Protein AF-A0A518LL71-F1 (afdb_monomer)

Nearest PDB structures (foldseek):
  7bqn-assembly1_A  TM=4.168E-01  e=1.825E+00  synthetic construct

Radius of gyration: 22.0 Å; Cα contacts (8 Å, |Δi|>4): 134; chains: 1; bounding box: 45×45×59 Å

Solvent-accessible surface area (backbone atoms only — not comparable to full-atom values): 10512 Å² total; per-residue (Å²): 97,76,74,58,40,66,39,78,46,32,75,39,57,48,62,47,97,85,65,80,49,73,49,69,44,63,41,92,89,41,61,66,69,60,38,50,54,53,49,41,60,71,53,45,54,86,90,44,81,67,76,88,69,56,71,71,54,38,50,53,51,52,67,71,53,43,88,73,40,61,67,36,49,38,57,52,48,51,54,53,51,48,52,52,52,54,50,47,52,53,51,49,33,60,76,69,63,49,55,68,74,53,39,52,53,51,51,52,48,46,51,55,51,51,54,50,55,56,65,70,47,79,76,57,65,69,90,51,32,84,71,63,62,57,71,59,50,39,40,53,49,23,52,52,43,36,63,75,36,56,91,75,42,54,74,73,52,35,57,49,48,31,51,62,50,49,51,72,85,71,72,83,73,78,84,80,80,132

Foldseek 3Di:
DVVLCPQPQFPDKDADPVSLDIDTDGDPPDDPVVSVVVSQVVQPPDPDRDDDDDDPRVVVVVVVVCCPVLLCVLVVVLVVLLVLLLVLLVVLCVVVVADPVLSVVLSVLLNVLSVVLSVVCVPPDSVHSVPPPVLVSQLVSLVSSLVVSPVRDDPVSSVVSSVSSNDPPDDPPPPPDD

pLDDT: mean 78.42, std 15.6, range [34.47, 93.75]

Sequence (178 aa):
MAQLEKVDGVEKAFANRSGRLIRATVSSAADREEVAGRLLKVLAVGTRKPVRLTGKEVKRALDKEEWRAAERVGELSAIEFRTLALRRVAEFVQEERIEKAKAEKLTEVAEEEWDRLVNRTASEDPKDPGKTDWSGRFRQFADVVAKRTESILTVGQIERLKRSLSALPQAPTDRRKE

Mean predicted aligned error: 14.67 Å

Secondary structure (DSSP, 8-state):
-TTTTTSTTEEEEEE-TTS--EEEEE-TTS-HHHHHHHHHHHH--TT-------HHHHHHHHHH--TTSHHHHHHHHHHHHHHHHHHHHHHHHHHTT--HHHHHHHHHHHHHHHHHHHHHTTTS-TT-GGG--HHHHHHHHHHHHHHHTTTTS-HHHHHHHHHHHHS------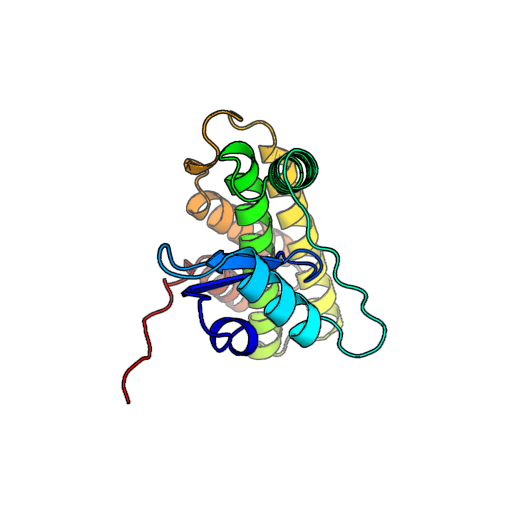-----

Structure (mmCIF, N/CA/C/O backbone):
data_AF-A0A518LL71-F1
#
_entry.id   AF-A0A518LL71-F1
#
loop_
_atom_site.group_PDB
_atom_site.id
_atom_site.type_symbol
_atom_site.label_atom_id
_atom_site.label_alt_id
_atom_site.label_comp_id
_atom_site.label_asym_id
_atom_site.label_entity_id
_atom_site.label_seq_id
_atom_site.pdbx_PDB_ins_code
_atom_site.Cartn_x
_atom_site.Cartn_y
_atom_site.Cartn_z
_atom_site.occupancy
_atom_site.B_iso_or_equiv
_atom_site.auth_seq_id
_atom_site.auth_comp_id
_atom_site.auth_asym_id
_atom_site.auth_atom_id
_atom_site.pdbx_PDB_model_num
ATOM 1 N N . MET A 1 1 ? 5.409 -14.410 -14.282 1.00 71.44 1 MET A N 1
ATOM 2 C CA . MET A 1 1 ? 6.757 -13.841 -14.511 1.00 71.44 1 MET A CA 1
ATOM 3 C C . MET A 1 1 ? 7.811 -14.919 -14.683 1.00 71.44 1 MET A C 1
ATOM 5 O O . MET A 1 1 ? 8.398 -14.951 -15.751 1.00 71.44 1 MET A O 1
ATOM 9 N N . ALA A 1 2 ? 7.940 -15.872 -13.753 1.00 77.25 2 ALA A N 1
ATOM 10 C CA . ALA A 1 2 ? 8.874 -17.004 -13.871 1.00 77.25 2 ALA A CA 1
ATOM 11 C C . ALA A 1 2 ? 8.772 -17.809 -15.188 1.00 77.25 2 ALA A C 1
ATOM 13 O O . ALA A 1 2 ? 9.752 -18.381 -15.637 1.00 77.25 2 ALA A O 1
ATOM 14 N N . GLN A 1 3 ? 7.604 -17.854 -15.840 1.00 82.69 3 GLN A N 1
ATOM 15 C CA . GLN A 1 3 ? 7.448 -18.494 -17.154 1.00 82.69 3 GLN A CA 1
ATOM 16 C C . GLN A 1 3 ? 8.144 -17.730 -18.295 1.00 82.69 3 GLN A C 1
ATOM 18 O O . GLN A 1 3 ? 8.612 -18.353 -19.238 1.00 82.69 3 GLN A O 1
ATOM 23 N N . LEU A 1 4 ? 8.223 -16.398 -18.216 1.00 85.00 4 LEU A N 1
ATOM 24 C CA . LEU A 1 4 ? 8.886 -15.568 -19.230 1.00 85.00 4 LEU A CA 1
ATOM 25 C C . LEU A 1 4 ? 10.407 -15.618 -19.088 1.00 85.00 4 LEU A C 1
ATOM 27 O O . LEU A 1 4 ? 11.111 -15.544 -20.082 1.00 85.00 4 LEU A O 1
ATOM 31 N N . GLU A 1 5 ? 10.902 -15.786 -17.864 1.00 88.81 5 GLU A N 1
ATOM 32 C CA . GLU A 1 5 ? 12.333 -15.941 -17.564 1.00 88.81 5 GLU A CA 1
ATOM 33 C C . GLU A 1 5 ? 12.874 -17.320 -17.967 1.00 88.81 5 GLU A C 1
ATOM 35 O O . GLU A 1 5 ? 14.077 -17.522 -18.013 1.00 88.81 5 GLU A O 1
ATOM 40 N N . LYS A 1 6 ? 11.988 -18.267 -18.300 1.00 90.06 6 LYS A N 1
ATOM 41 C CA . LYS A 1 6 ? 12.356 -19.550 -18.919 1.00 90.06 6 LYS A CA 1
ATOM 42 C C . LYS A 1 6 ? 12.498 -19.460 -20.440 1.00 90.06 6 LYS A C 1
ATOM 44 O O . LYS A 1 6 ? 12.828 -20.459 -21.070 1.00 90.06 6 LYS A O 1
ATOM 49 N N . VAL A 1 7 ? 12.181 -18.315 -21.050 1.00 90.81 7 VAL A N 1
ATOM 50 C CA . VAL A 1 7 ? 12.388 -18.119 -22.487 1.00 90.81 7 VAL A CA 1
ATOM 51 C C . VAL A 1 7 ? 13.876 -17.903 -22.722 1.00 90.81 7 VAL A C 1
ATOM 53 O O . VAL A 1 7 ? 14.452 -16.953 -22.199 1.00 90.81 7 VAL A O 1
ATOM 56 N N . ASP A 1 8 ? 14.481 -18.769 -23.532 1.00 90.94 8 ASP A N 1
ATOM 57 C CA . ASP A 1 8 ? 15.896 -18.675 -23.896 1.00 90.94 8 ASP A CA 1
ATOM 58 C C . ASP A 1 8 ? 16.252 -17.272 -24.397 1.00 90.94 8 ASP A C 1
ATOM 60 O O . ASP A 1 8 ? 15.577 -16.734 -25.280 1.00 90.94 8 ASP A O 1
ATOM 64 N N . GLY A 1 9 ? 17.309 -16.698 -23.821 1.00 88.88 9 GLY A N 1
ATOM 65 C CA . GLY A 1 9 ? 17.765 -15.334 -24.087 1.00 88.88 9 GLY A CA 1
ATOM 66 C C . GLY A 1 9 ? 17.154 -14.258 -23.182 1.00 88.88 9 GLY A C 1
ATOM 67 O O . GLY A 1 9 ? 17.613 -13.118 -23.233 1.00 88.88 9 GLY A O 1
ATOM 68 N N . VAL A 1 10 ? 16.170 -14.579 -22.331 1.00 90.31 10 VAL A N 1
ATOM 69 C CA . VAL A 1 10 ? 15.615 -13.654 -21.327 1.00 90.31 10 VAL A CA 1
ATOM 70 C C . VAL A 1 10 ? 16.337 -13.824 -19.996 1.00 90.31 10 VAL A C 1
ATOM 72 O O . VAL A 1 10 ? 16.279 -14.877 -19.377 1.00 90.31 10 VAL A O 1
ATOM 75 N N . GLU A 1 11 ? 16.969 -12.759 -19.514 1.00 88.31 11 GLU A N 1
ATOM 76 C CA . GLU A 1 11 ? 17.654 -12.757 -18.215 1.00 88.31 11 GLU A CA 1
ATOM 77 C C . GLU A 1 11 ? 16.700 -12.425 -17.068 1.00 88.31 11 GLU A C 1
ATOM 79 O O . GLU A 1 11 ? 16.848 -12.912 -15.949 1.00 88.31 11 GLU A O 1
ATOM 84 N N . LYS A 1 12 ? 15.728 -11.545 -17.330 1.00 85.44 12 LYS A N 1
ATOM 85 C CA . LYS A 1 12 ? 14.776 -11.089 -16.316 1.00 85.44 12 LYS A CA 1
ATOM 86 C C . LYS A 1 12 ? 13.513 -10.542 -16.948 1.00 85.44 12 LYS A C 1
ATOM 88 O O . LYS A 1 12 ? 13.583 -9.886 -17.987 1.00 85.44 12 LYS A O 1
ATOM 93 N N . ALA A 1 13 ? 12.370 -10.726 -16.297 1.00 85.88 13 ALA A N 1
ATOM 94 C CA . ALA A 1 13 ? 11.111 -10.159 -16.759 1.00 85.88 13 ALA A CA 1
ATOM 95 C C . ALA A 1 13 ? 10.397 -9.377 -15.650 1.00 85.88 13 ALA A C 1
ATOM 97 O O . ALA A 1 13 ? 10.312 -9.800 -14.501 1.00 85.88 13 ALA A O 1
ATOM 98 N N . PHE A 1 14 ? 9.816 -8.239 -16.017 1.00 81.19 14 PHE A N 1
ATOM 99 C CA . PHE A 1 14 ? 9.056 -7.357 -15.134 1.00 81.19 14 PHE A CA 1
ATOM 100 C C . PHE A 1 14 ? 7.693 -7.063 -15.746 1.00 81.19 14 PHE A C 1
ATOM 102 O O . PHE A 1 14 ? 7.581 -6.950 -16.964 1.00 81.19 14 PHE A O 1
ATOM 109 N N . ALA A 1 15 ? 6.675 -6.905 -14.909 1.00 80.12 15 ALA A N 1
ATOM 110 C CA . ALA A 1 15 ? 5.365 -6.430 -15.327 1.00 80.12 15 ALA A CA 1
ATOM 111 C C . ALA A 1 15 ? 4.982 -5.205 -14.498 1.00 80.12 15 ALA A C 1
ATOM 113 O O . ALA A 1 15 ? 5.348 -5.116 -13.325 1.00 80.12 15 ALA A O 1
ATOM 114 N N . ASN A 1 16 ? 4.244 -4.274 -15.099 1.00 69.88 16 ASN A N 1
ATOM 115 C CA . ASN A 1 16 ? 3.617 -3.198 -14.338 1.00 69.88 16 ASN A CA 1
ATOM 116 C C . ASN A 1 16 ? 2.444 -3.735 -13.490 1.00 69.88 16 ASN A C 1
ATOM 118 O O . ASN A 1 16 ? 1.993 -4.867 -13.675 1.00 69.88 16 ASN A O 1
ATOM 122 N N . ARG A 1 17 ? 1.913 -2.914 -12.570 1.00 60.34 17 ARG A N 1
ATOM 123 C CA . ARG A 1 17 ? 0.841 -3.310 -11.627 1.00 60.34 17 ARG A CA 1
ATOM 124 C C . ARG A 1 17 ? -0.407 -3.873 -12.317 1.00 60.34 17 ARG A C 1
ATOM 126 O O . ARG A 1 17 ? -1.045 -4.775 -11.787 1.00 60.34 17 ARG A O 1
ATOM 133 N N . SER A 1 18 ? -0.756 -3.352 -13.494 1.00 68.44 18 SER A N 1
ATOM 134 C CA . SER A 1 18 ? -1.915 -3.826 -14.266 1.00 68.44 18 SER A CA 1
ATOM 135 C C . SER A 1 18 ? -1.648 -5.118 -15.049 1.00 68.44 18 SER A C 1
ATOM 137 O O . SER A 1 18 ? -2.575 -5.689 -15.623 1.00 68.44 18 SER A O 1
ATOM 139 N N . GLY A 1 19 ? -0.390 -5.565 -15.123 1.00 74.62 19 GLY A N 1
ATOM 140 C CA . GLY A 1 19 ? 0.032 -6.708 -15.929 1.00 74.62 19 GLY A CA 1
ATOM 141 C C . GLY A 1 19 ? -0.087 -6.485 -17.441 1.00 74.62 19 GLY A C 1
ATOM 142 O O . GLY A 1 19 ? -0.007 -7.452 -18.197 1.00 74.62 19 GLY A O 1
ATOM 143 N N . ARG A 1 20 ? -0.313 -5.241 -17.890 1.00 79.69 20 ARG A N 1
ATOM 144 C CA . ARG A 1 20 ? -0.515 -4.893 -19.308 1.00 79.69 20 ARG A CA 1
ATOM 145 C C . ARG A 1 20 ? 0.780 -4.558 -20.031 1.00 79.69 20 ARG A C 1
ATOM 147 O O . ARG A 1 20 ? 0.852 -4.747 -21.240 1.00 79.69 20 ARG A O 1
ATOM 154 N N . LEU A 1 21 ? 1.788 -4.078 -19.306 1.00 83.31 21 LEU A N 1
ATOM 155 C CA . LEU A 1 21 ? 3.118 -3.848 -19.855 1.00 83.31 21 LEU A CA 1
ATOM 156 C C . LEU A 1 21 ? 4.108 -4.797 -19.217 1.00 83.31 21 LEU A C 1
ATOM 158 O O . LEU A 1 21 ? 4.172 -4.934 -17.996 1.00 83.31 21 LEU A O 1
ATOM 162 N N . ILE A 1 22 ? 4.883 -5.435 -20.083 1.00 86.50 22 ILE A N 1
ATOM 163 C CA . ILE A 1 22 ? 5.886 -6.416 -19.715 1.00 86.50 22 ILE A CA 1
ATOM 164 C C . ILE A 1 22 ? 7.199 -5.971 -20.334 1.00 86.50 22 ILE A C 1
ATOM 166 O O . ILE A 1 22 ? 7.272 -5.683 -21.528 1.00 86.50 22 ILE A O 1
ATOM 170 N N . ARG A 1 23 ? 8.240 -5.922 -19.508 1.00 87.12 23 ARG A N 1
ATOM 171 C CA . ARG A 1 23 ? 9.606 -5.632 -19.928 1.00 87.12 23 ARG A CA 1
ATOM 172 C C . ARG A 1 23 ? 10.461 -6.861 -19.687 1.00 87.12 23 ARG A C 1
ATOM 174 O O . ARG A 1 23 ? 10.536 -7.335 -18.558 1.00 87.12 23 ARG A O 1
ATOM 181 N N . ALA A 1 24 ? 11.137 -7.326 -20.726 1.00 86.56 24 ALA A N 1
ATOM 182 C CA . ALA A 1 24 ? 12.141 -8.372 -20.626 1.00 86.56 24 ALA A CA 1
ATOM 183 C C . ALA A 1 24 ? 13.532 -7.765 -20.833 1.00 86.56 24 ALA A C 1
ATOM 185 O O . ALA A 1 24 ? 13.739 -6.991 -21.769 1.00 86.56 24 ALA A O 1
ATOM 186 N N . THR A 1 25 ? 14.467 -8.101 -19.951 1.00 86.81 25 THR A N 1
ATOM 187 C CA . THR A 1 25 ? 15.897 -7.913 -20.188 1.00 86.81 25 THR A CA 1
ATOM 188 C C . THR A 1 25 ? 16.374 -9.099 -21.010 1.00 86.81 25 THR A C 1
ATOM 190 O O . THR A 1 25 ? 16.165 -10.246 -20.616 1.00 86.81 25 THR A O 1
ATOM 193 N N . VAL A 1 26 ? 16.971 -8.813 -22.162 1.00 89.31 26 VAL A N 1
ATOM 194 C CA . VAL A 1 26 ? 17.472 -9.816 -23.101 1.00 89.31 26 VAL A CA 1
ATOM 195 C C . VAL A 1 26 ? 18.989 -9.837 -23.008 1.00 89.31 26 VAL A C 1
ATOM 197 O O . VAL A 1 26 ? 19.605 -8.768 -22.9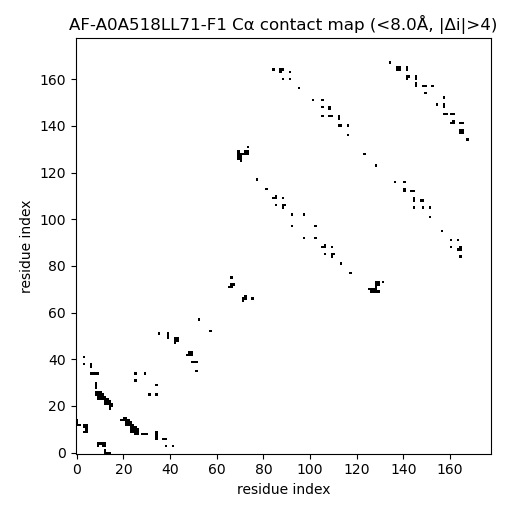78 1.00 89.31 26 VAL A O 1
ATOM 200 N N . SER A 1 27 ? 19.568 -11.033 -22.970 1.00 90.06 27 SER A N 1
ATOM 201 C CA . SER A 1 27 ? 21.015 -11.206 -22.915 1.00 90.06 27 SER A CA 1
ATOM 202 C C . SER A 1 27 ? 21.700 -10.557 -24.115 1.00 90.06 27 SER A C 1
ATOM 204 O O . SER A 1 27 ? 21.169 -10.558 -25.227 1.00 90.06 27 SER A O 1
ATOM 206 N N . SER A 1 28 ? 22.893 -10.002 -23.905 1.00 85.25 28 SER A N 1
ATOM 207 C CA . SER A 1 28 ? 23.653 -9.304 -24.949 1.00 85.25 28 SER A CA 1
ATOM 208 C C . SER A 1 28 ? 24.047 -10.207 -26.123 1.00 85.25 28 SER A C 1
ATOM 210 O O . SER A 1 28 ? 24.210 -9.703 -27.231 1.00 85.25 28 SER A O 1
ATOM 212 N N . ALA A 1 29 ? 24.165 -11.517 -25.889 1.00 88.25 29 ALA A N 1
ATOM 213 C CA . ALA A 1 29 ? 24.492 -12.521 -26.900 1.00 88.25 29 ALA A CA 1
ATOM 214 C C . ALA A 1 29 ? 23.264 -13.094 -27.635 1.00 88.25 29 ALA A C 1
ATOM 216 O O . ALA A 1 29 ? 23.428 -13.856 -28.585 1.00 88.25 29 ALA A O 1
ATOM 217 N N . ALA A 1 30 ? 22.043 -12.766 -27.200 1.00 90.56 30 ALA A N 1
ATOM 218 C CA . ALA A 1 30 ? 20.817 -13.306 -27.779 1.00 90.56 30 ALA A CA 1
ATOM 219 C C . ALA A 1 30 ? 20.264 -12.416 -28.905 1.00 90.56 30 ALA A C 1
ATOM 221 O O . ALA A 1 30 ? 20.333 -11.184 -28.842 1.00 90.56 30 ALA A O 1
ATOM 222 N N . ASP A 1 31 ? 19.642 -13.039 -29.911 1.00 91.06 31 ASP A N 1
ATOM 223 C CA . ASP A 1 31 ? 18.909 -12.315 -30.949 1.00 91.06 31 ASP A CA 1
ATOM 224 C C . ASP A 1 31 ? 17.627 -11.708 -30.360 1.00 91.06 31 ASP A C 1
ATOM 226 O O . ASP A 1 31 ? 16.688 -12.397 -29.950 1.00 91.06 31 ASP A O 1
ATOM 230 N N . ARG A 1 32 ? 17.581 -10.376 -30.325 1.00 87.00 32 ARG A N 1
ATOM 231 C CA . ARG A 1 32 ? 16.465 -9.619 -29.748 1.00 87.00 32 ARG A CA 1
ATOM 232 C C . ARG A 1 32 ? 15.151 -9.829 -30.495 1.00 87.00 32 ARG A C 1
ATOM 234 O O . ARG A 1 32 ? 14.098 -9.807 -29.857 1.00 87.00 32 ARG A O 1
ATOM 241 N N . GLU A 1 33 ? 15.196 -9.990 -31.812 1.00 88.25 33 GLU A N 1
ATOM 242 C CA . GLU A 1 33 ? 14.010 -10.214 -32.640 1.0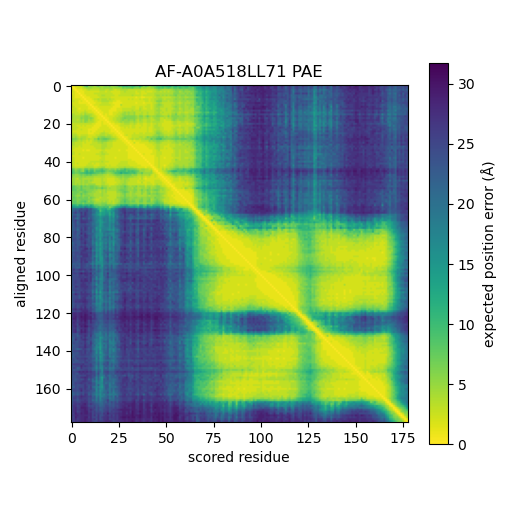0 88.25 33 GLU A CA 1
ATOM 243 C C . GLU A 1 33 ? 13.431 -11.599 -32.364 1.00 88.25 33 GLU A C 1
ATOM 245 O O . GLU A 1 33 ? 12.226 -11.747 -32.132 1.00 88.25 33 GLU A O 1
ATOM 250 N N . GLU A 1 34 ? 14.304 -12.602 -32.294 1.00 90.25 34 GLU A N 1
ATOM 251 C CA . GLU A 1 34 ? 13.909 -13.976 -32.013 1.00 90.25 34 GLU A CA 1
ATOM 252 C C . GLU A 1 34 ? 13.318 -14.118 -30.604 1.00 90.25 34 GLU A C 1
ATOM 254 O O . GLU A 1 34 ? 12.228 -14.678 -30.425 1.00 90.25 34 GLU A O 1
ATOM 259 N N . VAL A 1 35 ? 13.986 -13.543 -29.600 1.00 91.31 35 VAL A N 1
ATOM 260 C CA . VAL A 1 35 ? 13.509 -13.537 -28.211 1.00 91.31 35 VAL A CA 1
ATOM 261 C C . VAL A 1 35 ? 12.165 -12.818 -28.098 1.00 91.31 35 VAL A C 1
ATOM 263 O O . VAL A 1 35 ? 11.247 -13.322 -27.444 1.00 91.31 35 VAL A O 1
ATOM 266 N N . ALA A 1 36 ? 11.995 -11.677 -28.773 1.00 89.25 36 ALA A N 1
ATOM 267 C CA . ALA A 1 36 ? 10.721 -10.967 -28.781 1.00 89.25 36 ALA A CA 1
ATOM 268 C C . ALA A 1 36 ? 9.600 -11.805 -29.417 1.00 89.25 36 ALA A C 1
ATOM 270 O O . ALA A 1 36 ? 8.499 -11.865 -28.868 1.00 89.25 36 ALA A O 1
ATOM 271 N N . GLY A 1 37 ? 9.873 -12.504 -30.522 1.00 90.56 37 GLY A N 1
ATOM 272 C CA . GLY A 1 37 ? 8.915 -13.411 -31.155 1.00 90.56 37 GLY A CA 1
ATOM 273 C C . GLY A 1 37 ? 8.481 -14.557 -30.234 1.00 90.56 37 GLY A C 1
ATOM 274 O O . GLY A 1 37 ? 7.289 -14.863 -30.136 1.00 90.56 37 GLY A O 1
ATOM 275 N N . ARG A 1 38 ? 9.426 -15.160 -29.502 1.00 91.75 38 ARG A N 1
ATOM 276 C CA . ARG A 1 38 ? 9.136 -16.205 -28.503 1.00 91.75 38 ARG A CA 1
ATOM 277 C C . ARG A 1 38 ? 8.291 -15.658 -27.349 1.00 91.75 38 ARG A C 1
ATOM 279 O O . ARG A 1 38 ? 7.292 -16.273 -26.979 1.00 91.75 38 ARG A O 1
ATOM 286 N N . LEU A 1 39 ? 8.628 -14.477 -26.831 1.00 89.94 39 LEU A N 1
ATOM 287 C CA . LEU A 1 39 ? 7.862 -13.813 -25.774 1.00 89.94 39 LEU A CA 1
ATOM 288 C C . LEU A 1 39 ? 6.428 -13.492 -26.205 1.00 89.94 39 LEU A C 1
ATOM 290 O O . LEU A 1 39 ? 5.499 -13.739 -25.440 1.00 89.94 39 LEU A O 1
ATOM 294 N N . LEU A 1 40 ? 6.221 -12.995 -27.429 1.00 91.19 40 LEU A N 1
ATOM 295 C CA . LEU A 1 40 ? 4.878 -12.730 -27.954 1.00 91.19 40 LEU A CA 1
ATOM 296 C C . LEU A 1 40 ? 4.020 -13.999 -27.986 1.00 91.19 40 LEU A C 1
ATOM 298 O O . LEU A 1 40 ? 2.863 -13.950 -27.577 1.00 91.19 40 LEU A O 1
ATOM 302 N N . LYS A 1 41 ? 4.590 -15.140 -28.397 1.00 89.38 41 LYS A N 1
ATOM 303 C CA . LYS A 1 41 ? 3.889 -16.435 -28.389 1.00 89.38 41 LYS A CA 1
ATOM 304 C C . LYS A 1 41 ? 3.487 -16.859 -26.977 1.00 89.38 41 LYS A C 1
ATOM 306 O O . LYS A 1 41 ? 2.350 -17.265 -26.769 1.00 89.38 41 LYS A O 1
ATOM 311 N N . VAL A 1 42 ? 4.389 -16.722 -26.003 1.00 89.38 42 VAL A N 1
ATOM 312 C CA . VAL A 1 42 ? 4.103 -17.063 -24.597 1.00 89.38 42 VAL A CA 1
ATOM 313 C C . VAL A 1 42 ? 3.045 -16.135 -23.991 1.00 89.38 42 VAL A C 1
ATOM 315 O O . VAL A 1 42 ? 2.264 -16.559 -23.145 1.00 89.38 42 VAL A O 1
ATOM 318 N N . LEU A 1 43 ? 3.003 -14.870 -24.409 1.00 87.88 43 LEU A N 1
ATOM 319 C CA . LEU A 1 43 ? 2.061 -13.874 -23.896 1.00 87.88 43 LEU A CA 1
ATOM 320 C C . LEU A 1 43 ? 0.689 -13.904 -24.582 1.00 87.88 43 LEU A C 1
ATOM 322 O O . LEU A 1 43 ? -0.283 -13.391 -24.020 1.00 87.88 43 LEU A O 1
ATOM 326 N N . ALA A 1 44 ? 0.593 -14.504 -25.767 1.00 87.12 44 ALA A N 1
ATOM 327 C CA . ALA A 1 44 ? -0.638 -14.665 -26.536 1.00 87.12 44 ALA A CA 1
ATOM 328 C C . ALA A 1 44 ? -1.506 -15.818 -25.993 1.00 87.12 44 ALA A C 1
ATOM 330 O O . ALA A 1 44 ? -1.844 -16.757 -26.707 1.00 87.12 44 ALA A O 1
ATOM 331 N N . VAL A 1 45 ? -1.860 -15.756 -24.705 1.00 79.19 45 VAL A N 1
ATOM 332 C CA . VAL A 1 45 ? -2.734 -16.737 -24.043 1.00 79.19 45 VAL A CA 1
ATOM 333 C C . VAL A 1 45 ? -4.153 -16.178 -23.917 1.00 79.19 45 VAL A C 1
ATOM 335 O O . VAL A 1 45 ? -4.358 -15.049 -23.456 1.00 79.19 45 VAL A O 1
ATOM 338 N N . GLY A 1 46 ? -5.148 -16.985 -24.296 1.00 78.81 46 GLY A N 1
ATOM 339 C CA . GLY A 1 46 ? -6.564 -16.614 -24.251 1.00 78.81 46 GLY A CA 1
ATOM 340 C C . GLY A 1 46 ? -6.910 -15.535 -25.279 1.00 78.81 46 GLY A C 1
ATOM 341 O O . GLY A 1 46 ? -6.600 -15.667 -26.457 1.00 78.81 46 GLY A O 1
ATOM 342 N N . THR A 1 47 ? -7.554 -14.451 -24.842 1.00 76.25 47 THR A N 1
ATOM 343 C CA . THR A 1 47 ? -7.975 -13.331 -25.710 1.00 76.25 47 THR A CA 1
ATOM 344 C C . THR A 1 47 ? -6.935 -12.210 -25.827 1.00 76.25 47 THR A C 1
ATOM 346 O O . THR A 1 47 ? -7.191 -11.183 -26.459 1.00 76.25 47 THR A O 1
ATOM 349 N N . ARG A 1 48 ? -5.758 -12.367 -25.208 1.00 79.75 48 ARG A N 1
ATOM 350 C CA . ARG A 1 48 ? -4.723 -11.325 -25.168 1.00 79.75 48 ARG A CA 1
ATOM 351 C C . ARG A 1 48 ? -3.959 -11.253 -26.490 1.00 79.75 48 ARG A C 1
ATOM 353 O O . ARG A 1 48 ? -3.513 -12.268 -27.012 1.00 79.75 48 ARG A O 1
ATOM 360 N N . LYS A 1 49 ? -3.751 -10.029 -26.986 1.00 86.62 49 LYS A N 1
ATOM 361 C CA . LYS A 1 49 ? -2.947 -9.728 -28.180 1.00 86.62 49 LYS A CA 1
ATOM 362 C C . LYS A 1 49 ? -1.742 -8.873 -27.778 1.00 86.62 49 LYS A C 1
ATOM 364 O O . LYS A 1 49 ? -1.853 -7.647 -27.779 1.00 86.62 49 LYS A O 1
ATOM 369 N N . PRO A 1 50 ? -0.628 -9.486 -27.344 1.00 87.88 50 PRO A N 1
ATOM 370 C CA . PRO A 1 50 ? 0.560 -8.731 -26.981 1.00 87.88 50 PRO A CA 1
ATOM 371 C C . PRO A 1 50 ? 1.129 -8.044 -28.227 1.00 87.88 50 PRO A C 1
ATOM 373 O O . PRO A 1 50 ? 1.228 -8.651 -29.291 1.00 87.88 50 PRO A O 1
ATOM 376 N N . VAL A 1 51 ? 1.500 -6.773 -28.088 1.00 87.50 51 VAL A N 1
ATOM 377 C CA . VAL A 1 51 ? 2.144 -5.992 -29.147 1.00 87.50 51 VAL A CA 1
ATOM 378 C C . VAL A 1 51 ? 3.540 -5.638 -28.674 1.00 87.50 51 VAL A C 1
ATOM 380 O O . VAL A 1 51 ? 3.725 -5.135 -27.564 1.00 87.50 51 VAL A O 1
ATOM 383 N N . ARG A 1 52 ? 4.533 -5.912 -29.516 1.00 88.50 52 ARG A N 1
ATOM 384 C CA . ARG A 1 52 ? 5.895 -5.479 -29.246 1.00 88.50 52 ARG A CA 1
ATOM 385 C C . ARG A 1 52 ? 5.997 -3.989 -29.532 1.00 88.50 52 ARG A C 1
ATOM 387 O O . ARG A 1 52 ? 5.801 -3.560 -30.662 1.00 88.50 52 ARG A O 1
ATOM 394 N N . LEU A 1 53 ? 6.373 -3.227 -28.516 1.00 85.56 53 LEU A N 1
ATOM 395 C CA . LEU A 1 53 ? 6.721 -1.826 -28.688 1.00 85.56 53 LEU A CA 1
ATOM 396 C C . LEU A 1 53 ? 8.166 -1.729 -29.191 1.00 85.56 53 LEU A C 1
ATOM 398 O O . LEU A 1 53 ? 9.044 -2.441 -28.694 1.00 85.56 53 LEU A O 1
ATOM 402 N N . THR A 1 54 ? 8.431 -0.828 -30.140 1.00 83.31 54 THR A N 1
ATOM 403 C CA . THR A 1 54 ? 9.799 -0.507 -30.592 1.00 83.31 54 THR A CA 1
ATOM 404 C C . THR A 1 54 ? 10.041 1.007 -30.666 1.00 83.31 54 THR A C 1
ATOM 406 O O . THR A 1 54 ? 9.106 1.808 -30.663 1.00 83.31 54 THR A O 1
ATOM 409 N N . GLY A 1 55 ? 11.312 1.427 -30.659 1.00 82.94 55 GLY A N 1
ATOM 410 C CA . GLY A 1 55 ? 11.720 2.819 -30.891 1.00 82.94 55 GLY A CA 1
ATOM 411 C C . GLY A 1 55 ? 10.966 3.867 -30.057 1.00 82.94 55 GLY A C 1
ATOM 412 O O . GLY A 1 55 ? 10.991 3.846 -28.824 1.00 82.94 55 GLY A O 1
ATOM 413 N N . LYS A 1 56 ? 10.293 4.806 -30.739 1.00 80.75 56 LYS A N 1
ATOM 414 C CA . LYS A 1 56 ? 9.556 5.918 -30.109 1.00 80.75 56 LYS A CA 1
ATOM 415 C C . LYS A 1 56 ? 8.384 5.449 -29.242 1.00 80.75 56 LYS A C 1
ATOM 417 O O . LYS A 1 56 ? 8.048 6.128 -28.277 1.00 80.75 56 LYS A O 1
ATOM 422 N N . GLU A 1 57 ? 7.779 4.305 -29.553 1.00 77.38 57 GLU A N 1
ATOM 423 C CA . GLU A 1 57 ? 6.662 3.754 -28.778 1.00 77.38 57 GLU A CA 1
ATOM 424 C C . GLU A 1 57 ? 7.136 3.174 -27.450 1.00 77.38 57 GLU A C 1
ATOM 426 O O . GLU A 1 57 ? 6.480 3.379 -26.433 1.00 77.38 57 GLU A O 1
ATOM 431 N N . VAL A 1 58 ? 8.308 2.525 -27.440 1.00 80.38 58 VAL A N 1
ATOM 432 C CA . VAL A 1 58 ? 8.965 2.089 -26.196 1.00 80.38 58 VAL A CA 1
ATOM 433 C C . VAL A 1 58 ? 9.285 3.298 -25.347 1.00 80.38 58 VAL A C 1
ATOM 435 O O . VAL A 1 58 ? 8.924 3.311 -24.179 1.00 80.38 58 VAL A O 1
ATOM 438 N N . LYS A 1 59 ? 9.911 4.326 -25.934 1.00 76.44 59 LYS A N 1
ATOM 439 C CA . LYS A 1 59 ? 10.235 5.555 -25.207 1.00 76.44 59 LYS A CA 1
ATOM 440 C C . LYS A 1 59 ? 8.975 6.177 -24.603 1.00 76.44 59 LYS A C 1
ATOM 442 O O . LYS A 1 59 ? 8.913 6.348 -23.400 1.00 76.44 59 LYS A O 1
ATOM 447 N N . ARG A 1 60 ? 7.921 6.379 -25.398 1.00 77.19 60 ARG A N 1
ATOM 448 C CA . ARG A 1 60 ? 6.645 6.934 -24.920 1.00 77.19 60 ARG A CA 1
ATOM 449 C C . ARG A 1 60 ? 5.971 6.066 -23.854 1.00 77.19 60 ARG A C 1
ATOM 451 O O . ARG A 1 60 ? 5.331 6.605 -22.960 1.00 77.19 60 ARG A O 1
ATOM 458 N N . ALA A 1 61 ? 6.048 4.741 -23.966 1.00 74.06 61 ALA A N 1
ATOM 459 C CA . ALA A 1 61 ? 5.496 3.838 -22.962 1.00 74.06 61 ALA A CA 1
ATOM 460 C C . ALA A 1 61 ? 6.312 3.875 -21.668 1.00 74.06 61 ALA A C 1
ATOM 462 O O . ALA A 1 61 ? 5.721 3.934 -20.601 1.00 74.06 61 ALA A O 1
ATOM 463 N N . LEU A 1 62 ? 7.643 3.904 -21.755 1.00 72.06 62 LEU A N 1
ATOM 464 C CA . LEU A 1 62 ? 8.528 4.060 -20.602 1.00 72.06 62 LEU A CA 1
ATOM 465 C C . LEU A 1 62 ? 8.352 5.428 -19.932 1.00 72.06 62 LEU A C 1
ATOM 467 O O . LEU A 1 62 ? 8.276 5.479 -18.712 1.00 72.06 62 LEU A O 1
ATOM 471 N N . ASP A 1 63 ? 8.210 6.497 -20.716 1.00 69.50 63 ASP A N 1
ATOM 472 C CA . ASP A 1 63 ? 7.975 7.860 -20.229 1.00 69.50 63 ASP A CA 1
ATOM 473 C C . ASP A 1 63 ? 6.615 7.978 -19.521 1.00 69.50 63 ASP A C 1
ATOM 475 O O . ASP A 1 63 ? 6.485 8.734 -18.574 1.00 69.50 63 ASP A O 1
ATOM 479 N N . LYS A 1 64 ? 5.593 7.221 -19.950 1.00 66.31 64 LYS A N 1
ATOM 480 C CA . LYS A 1 64 ? 4.280 7.157 -19.273 1.00 66.31 64 LYS A CA 1
ATOM 481 C C . LYS A 1 64 ? 4.270 6.243 -18.050 1.00 66.31 64 LYS A C 1
ATOM 483 O O . LYS A 1 64 ? 3.384 6.333 -17.205 1.00 66.31 64 LYS A O 1
ATOM 488 N N . GLU A 1 65 ? 5.227 5.334 -17.978 1.00 61.34 65 GLU A N 1
ATOM 489 C CA . GLU A 1 65 ? 5.422 4.395 -16.885 1.00 61.34 65 GLU A CA 1
ATOM 490 C C . GLU A 1 65 ? 6.452 4.986 -15.906 1.00 61.34 65 GLU A C 1
ATOM 492 O O . GLU A 1 65 ? 7.465 4.372 -15.578 1.00 61.34 65 GLU A O 1
AT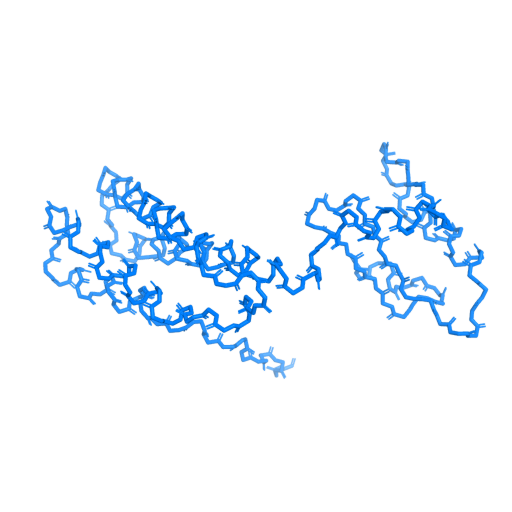OM 497 N N . GLU A 1 66 ? 6.162 6.192 -15.411 1.00 52.19 66 GLU A N 1
ATOM 498 C CA . GLU A 1 66 ? 6.950 6.991 -14.457 1.00 52.19 66 GLU A CA 1
ATOM 499 C C . GLU A 1 66 ? 7.117 6.346 -13.063 1.00 52.19 66 GLU A C 1
ATOM 501 O O . GLU A 1 66 ? 7.469 7.018 -12.101 1.00 52.19 66 GLU A O 1
ATOM 506 N N . TRP A 1 67 ? 6.927 5.034 -12.898 1.00 54.47 67 TRP A N 1
ATOM 507 C CA . TRP A 1 67 ? 7.128 4.333 -11.617 1.00 54.47 67 TRP A CA 1
ATOM 508 C C . TRP A 1 67 ? 8.602 4.300 -11.164 1.00 54.47 67 TRP A C 1
ATOM 510 O O . TRP A 1 67 ? 8.929 3.699 -10.144 1.00 54.47 67 TRP A O 1
ATOM 520 N N . ARG A 1 68 ? 9.501 4.935 -11.928 1.00 48.72 68 ARG A N 1
ATOM 521 C CA . ARG A 1 68 ? 10.911 5.169 -11.589 1.00 48.72 68 ARG A CA 1
ATOM 522 C C . ARG A 1 68 ? 11.312 6.642 -11.562 1.00 48.72 68 ARG A C 1
ATOM 524 O O . ARG A 1 68 ? 12.476 6.919 -11.281 1.00 48.72 68 ARG A O 1
ATOM 531 N N . ALA A 1 69 ? 10.408 7.573 -11.872 1.00 54.62 69 ALA A N 1
ATOM 532 C CA . ALA A 1 69 ? 10.710 8.978 -11.642 1.00 54.62 69 ALA A CA 1
ATOM 533 C C . ALA A 1 69 ? 10.874 9.155 -10.129 1.00 54.62 69 ALA A C 1
ATOM 535 O O . ALA A 1 69 ? 10.008 8.718 -9.370 1.00 54.62 69 ALA A O 1
ATOM 536 N N . ALA A 1 70 ? 11.988 9.747 -9.688 1.00 52.84 70 ALA A N 1
ATOM 537 C CA . ALA A 1 70 ? 12.220 10.035 -8.271 1.00 52.84 70 ALA A CA 1
ATOM 538 C C . ALA A 1 70 ? 11.000 10.749 -7.660 1.00 52.84 70 ALA A C 1
ATOM 540 O O . ALA A 1 70 ? 10.571 10.392 -6.568 1.00 52.84 70 ALA A O 1
ATOM 541 N N . GLU A 1 71 ? 10.377 11.623 -8.460 1.00 52.25 71 GLU A N 1
ATOM 542 C CA . GLU A 1 71 ? 9.121 12.360 -8.252 1.00 52.25 71 GLU A CA 1
ATOM 543 C C . GLU A 1 71 ? 7.923 11.486 -7.817 1.00 52.25 71 GLU A C 1
ATOM 545 O O . GLU A 1 71 ? 7.066 11.946 -7.068 1.00 52.25 71 GLU A O 1
ATOM 550 N N . ARG A 1 72 ? 7.871 10.204 -8.212 1.00 54.28 72 ARG A N 1
ATOM 551 C CA . ARG A 1 72 ? 6.759 9.279 -7.904 1.00 54.28 72 ARG A CA 1
ATOM 552 C C . ARG A 1 72 ? 7.085 8.217 -6.858 1.00 54.28 72 ARG A C 1
ATOM 554 O O . ARG A 1 72 ? 6.203 7.450 -6.473 1.00 54.28 72 ARG A O 1
ATOM 561 N N . VAL A 1 73 ? 8.318 8.187 -6.342 1.00 60.78 73 VAL A N 1
ATOM 562 C CA . VAL A 1 73 ? 8.699 7.308 -5.219 1.00 60.78 73 VAL A CA 1
ATOM 563 C C . VAL A 1 73 ? 7.848 7.619 -3.987 1.00 60.78 73 VAL A C 1
ATOM 565 O O . VAL A 1 73 ? 7.412 6.695 -3.302 1.00 60.78 73 VAL A O 1
ATOM 568 N N . GLY A 1 74 ? 7.534 8.897 -3.752 1.00 60.66 74 GLY A N 1
ATOM 569 C CA . GLY A 1 74 ? 6.637 9.322 -2.676 1.00 60.66 74 GLY A CA 1
ATOM 570 C C . GLY A 1 74 ? 5.212 8.774 -2.827 1.00 60.66 74 GLY A C 1
ATOM 571 O O . GLY A 1 74 ? 4.649 8.264 -1.863 1.00 60.66 74 GLY A O 1
ATOM 572 N N . GLU A 1 75 ? 4.646 8.800 -4.037 1.00 63.03 75 GLU A N 1
ATOM 573 C CA . GLU A 1 75 ? 3.303 8.272 -4.331 1.00 63.03 75 GLU A CA 1
ATOM 574 C C . GLU A 1 75 ? 3.241 6.745 -4.164 1.00 63.03 75 GLU A C 1
ATOM 576 O O . GLU A 1 75 ? 2.331 6.217 -3.524 1.00 63.03 75 GLU A O 1
ATOM 581 N N . LEU A 1 76 ? 4.234 6.023 -4.696 1.00 62.91 76 LEU A N 1
ATOM 582 C CA . LEU A 1 76 ? 4.309 4.565 -4.569 1.00 62.91 76 LEU A CA 1
ATOM 583 C C . LEU A 1 76 ? 4.489 4.141 -3.112 1.00 62.91 76 LEU A C 1
ATOM 585 O O . LEU A 1 76 ? 3.777 3.253 -2.645 1.00 62.91 76 LEU A O 1
ATOM 589 N N . SER A 1 77 ? 5.356 4.842 -2.381 1.00 68.56 77 SER A N 1
ATOM 590 C CA . SER A 1 77 ? 5.531 4.638 -0.946 1.00 68.56 77 SER A CA 1
ATOM 591 C C . SER A 1 77 ? 4.212 4.904 -0.213 1.00 68.56 77 SER A C 1
ATOM 593 O O . SER A 1 77 ? 3.775 4.064 0.566 1.00 68.56 77 SER A O 1
ATOM 595 N N . ALA A 1 78 ? 3.501 5.997 -0.517 1.00 70.44 78 ALA A N 1
ATOM 596 C CA . ALA A 1 78 ? 2.204 6.307 0.090 1.00 70.44 78 ALA A CA 1
ATOM 597 C C . ALA A 1 78 ? 1.180 5.177 -0.089 1.00 70.44 78 ALA A C 1
ATOM 599 O O . ALA A 1 78 ? 0.457 4.849 0.850 1.00 70.44 78 ALA A O 1
ATOM 600 N N . ILE A 1 79 ? 1.123 4.570 -1.279 1.00 75.00 79 ILE A N 1
ATOM 601 C CA . ILE A 1 79 ? 0.218 3.456 -1.589 1.00 75.00 79 ILE A CA 1
ATOM 602 C C . ILE A 1 79 ? 0.629 2.179 -0.842 1.00 75.00 79 ILE A C 1
ATOM 604 O O . ILE A 1 79 ? -0.231 1.483 -0.291 1.00 75.00 79 ILE A O 1
ATOM 608 N N . GLU A 1 80 ? 1.922 1.853 -0.819 1.00 75.19 80 GLU A N 1
ATOM 609 C CA . GLU A 1 80 ? 2.448 0.685 -0.101 1.00 75.19 80 GLU A CA 1
ATOM 610 C C . GLU A 1 80 ? 2.199 0.808 1.404 1.00 75.19 80 GLU A C 1
ATOM 612 O O . GLU A 1 80 ? 1.672 -0.112 2.035 1.00 75.19 80 GLU A O 1
ATOM 617 N N . PHE A 1 81 ? 2.476 1.983 1.961 1.00 77.25 81 PHE A N 1
ATOM 618 C CA . PHE A 1 81 ? 2.240 2.295 3.359 1.00 77.25 81 PHE A CA 1
ATOM 619 C C . PHE A 1 81 ? 0.739 2.347 3.701 1.00 77.25 81 PHE A C 1
ATOM 621 O O . PHE A 1 81 ? 0.366 1.810 4.744 1.00 77.25 81 PHE A O 1
ATOM 628 N N . ARG A 1 82 ? -0.141 2.845 2.809 1.00 83.56 82 ARG A N 1
ATOM 629 C CA . ARG A 1 82 ? -1.614 2.743 2.963 1.00 83.56 82 ARG A CA 1
ATOM 630 C C . ARG A 1 82 ? -2.037 1.294 3.106 1.00 83.56 82 ARG A C 1
ATOM 632 O O . ARG A 1 82 ? -2.773 0.926 4.016 1.00 83.56 82 ARG A O 1
ATOM 639 N N . THR A 1 83 ? -1.556 0.467 2.183 1.00 83.38 83 THR A N 1
ATOM 640 C CA . THR A 1 83 ? -1.902 -0.953 2.121 1.00 83.38 83 THR A CA 1
ATOM 641 C C . THR A 1 83 ? -1.451 -1.667 3.393 1.00 83.38 83 THR A C 1
ATOM 643 O O . THR A 1 83 ? -2.218 -2.435 3.971 1.00 83.38 83 THR A O 1
ATOM 646 N N . LEU A 1 84 ? -0.237 -1.378 3.869 1.00 83.94 84 LEU A N 1
ATOM 647 C CA . LEU A 1 84 ? 0.280 -1.922 5.121 1.00 83.94 84 LEU A CA 1
ATOM 648 C C . LEU A 1 84 ? -0.535 -1.460 6.338 1.00 83.94 84 LEU A C 1
ATOM 650 O O . LEU A 1 84 ? -0.875 -2.283 7.186 1.00 83.94 84 LEU A O 1
ATOM 654 N N . ALA A 1 85 ? -0.855 -0.168 6.426 1.00 83.75 85 ALA A N 1
ATOM 655 C CA . ALA A 1 85 ? -1.614 0.406 7.533 1.00 83.75 85 ALA A CA 1
ATOM 656 C C . ALA A 1 85 ? -3.002 -0.237 7.649 1.00 83.75 85 ALA A C 1
ATOM 658 O O . ALA A 1 85 ? -3.365 -0.739 8.712 1.00 83.75 85 ALA A O 1
ATOM 659 N N . LEU A 1 86 ? -3.744 -0.299 6.541 1.00 87.69 86 LEU A N 1
ATOM 660 C CA . LEU A 1 86 ? -5.086 -0.885 6.515 1.00 87.69 86 LEU A CA 1
ATOM 661 C C . LEU A 1 86 ? -5.067 -2.391 6.770 1.00 87.69 86 LEU A C 1
ATOM 663 O O . LEU A 1 86 ? -5.938 -2.908 7.468 1.00 87.69 86 LEU A O 1
ATOM 667 N N . ARG A 1 87 ? -4.044 -3.099 6.277 1.00 86.75 87 ARG A N 1
ATOM 668 C CA . ARG A 1 87 ? -3.854 -4.515 6.597 1.00 86.75 87 ARG A CA 1
ATOM 669 C C . ARG A 1 87 ? -3.697 -4.733 8.102 1.00 86.75 87 ARG A C 1
ATOM 671 O O . ARG A 1 87 ? -4.324 -5.636 8.640 1.00 86.75 87 ARG A O 1
ATOM 678 N N . ARG A 1 88 ? -2.912 -3.902 8.786 1.00 88.44 88 ARG A N 1
ATOM 679 C CA . ARG A 1 88 ? -2.724 -4.011 10.241 1.00 88.44 88 ARG A CA 1
ATOM 680 C C . ARG A 1 88 ? -3.978 -3.685 11.032 1.00 88.44 88 ARG A C 1
ATOM 682 O O . ARG A 1 88 ? -4.220 -4.308 12.058 1.00 88.44 88 ARG A O 1
ATOM 689 N N . VAL A 1 89 ? -4.789 -2.742 10.554 1.00 89.81 89 VAL A N 1
ATOM 690 C CA . VAL A 1 89 ? -6.115 -2.492 11.132 1.00 89.81 89 VAL A CA 1
ATOM 691 C C . VAL A 1 89 ? -6.995 -3.734 10.998 1.00 89.81 89 VAL A C 1
ATOM 693 O O . VAL A 1 89 ? -7.620 -4.141 11.973 1.00 89.81 89 VAL A O 1
ATOM 696 N N . ALA A 1 90 ? -7.001 -4.378 9.829 1.00 88.88 90 ALA A N 1
ATOM 697 C CA . ALA A 1 90 ? -7.755 -5.610 9.614 1.00 88.88 90 ALA A CA 1
ATOM 698 C C . ALA A 1 90 ? -7.251 -6.773 10.492 1.00 88.88 90 ALA A C 1
ATOM 700 O O . ALA A 1 90 ? -8.063 -7.474 11.094 1.00 88.88 90 ALA A O 1
ATOM 701 N N . GLU A 1 91 ? -5.932 -6.951 10.611 1.00 89.94 91 GLU A N 1
ATOM 702 C CA . GLU A 1 91 ? -5.313 -7.945 11.502 1.00 89.94 91 GLU A CA 1
ATOM 703 C C . GLU A 1 91 ? -5.695 -7.676 12.967 1.00 89.94 91 GLU A C 1
ATOM 705 O O . GLU A 1 91 ? -6.187 -8.572 13.648 1.00 89.94 91 GLU A O 1
ATOM 710 N N . PHE A 1 92 ? -5.607 -6.424 13.425 1.00 92.44 92 PHE A N 1
ATOM 711 C CA . PHE A 1 92 ? -6.024 -6.026 14.771 1.00 92.44 92 PHE A CA 1
ATOM 712 C C . PHE A 1 92 ? -7.511 -6.305 15.039 1.00 92.44 92 PHE A C 1
ATOM 714 O O . PHE A 1 92 ? -7.866 -6.830 16.093 1.00 92.44 92 PHE A O 1
ATOM 721 N N . VAL A 1 93 ? -8.392 -5.983 14.084 1.00 92.56 93 VAL A N 1
ATOM 722 C CA . VAL A 1 93 ? -9.832 -6.276 14.176 1.00 92.56 93 VAL A CA 1
ATOM 723 C C . VAL A 1 93 ? -10.077 -7.770 14.387 1.00 92.56 93 VAL A C 1
ATOM 725 O O . VAL A 1 93 ? -10.927 -8.140 15.202 1.00 92.56 93 VAL A O 1
ATOM 728 N N . GLN A 1 94 ? -9.339 -8.619 13.669 1.00 89.88 94 GLN A N 1
ATOM 729 C CA . GLN A 1 94 ? -9.441 -10.072 13.787 1.00 89.88 94 GLN A CA 1
ATOM 730 C C . GLN A 1 94 ? -8.901 -10.577 15.131 1.00 89.88 94 GLN A C 1
ATOM 732 O O . GLN A 1 94 ? -9.579 -11.360 15.799 1.00 89.88 94 GLN A O 1
ATOM 737 N N . GLU A 1 95 ? -7.719 -10.115 15.544 1.00 91.50 95 GLU A N 1
ATOM 738 C CA . GLU A 1 95 ? -7.058 -10.516 16.794 1.00 91.50 95 GLU A CA 1
ATOM 739 C C . GLU A 1 95 ? -7.883 -10.146 18.032 1.00 91.50 95 GLU A C 1
ATOM 741 O O . GLU A 1 95 ? -8.101 -10.977 18.915 1.00 91.50 95 GLU A O 1
ATOM 746 N N . GLU A 1 96 ? -8.406 -8.921 18.073 1.00 91.56 96 GLU A N 1
ATOM 747 C CA . GLU A 1 96 ? -9.205 -8.414 19.193 1.00 91.56 96 GLU A CA 1
ATOM 748 C C . GLU A 1 96 ? -10.684 -8.808 19.112 1.00 91.56 96 GLU A C 1
ATOM 750 O O . GLU A 1 96 ? -11.462 -8.453 20.001 1.00 91.56 96 GLU A O 1
ATOM 755 N N . ARG A 1 97 ? -11.085 -9.531 18.055 1.00 92.56 97 ARG A N 1
ATOM 756 C CA . ARG A 1 97 ? -12.474 -9.947 17.795 1.00 92.56 97 ARG A CA 1
ATOM 757 C C . ARG A 1 97 ? -13.450 -8.775 17.909 1.00 92.56 97 ARG A C 1
ATOM 759 O O . ARG A 1 97 ? -14.488 -8.865 18.567 1.00 92.56 97 ARG A O 1
ATOM 766 N N . ILE A 1 98 ? -13.086 -7.656 17.287 1.00 91.88 98 ILE A N 1
ATOM 767 C CA . ILE A 1 98 ? -13.884 -6.433 17.324 1.00 91.88 98 ILE A CA 1
ATOM 768 C C . ILE A 1 98 ? -15.232 -6.691 16.645 1.00 91.88 98 ILE A C 1
ATOM 770 O O . ILE A 1 98 ? -15.305 -7.256 15.555 1.00 91.88 98 ILE A O 1
ATOM 774 N N . GLU A 1 99 ? -16.312 -6.261 17.295 1.00 93.75 99 GLU A N 1
ATOM 775 C CA . GLU A 1 99 ? -17.663 -6.347 16.746 1.00 93.75 99 GLU A CA 1
ATOM 776 C C . GLU A 1 99 ? -17.747 -5.650 15.380 1.00 93.75 99 GLU A C 1
ATOM 778 O O . GLU A 1 99 ? -17.199 -4.563 15.198 1.00 93.75 99 GLU A O 1
ATOM 783 N N . LYS A 1 100 ? -18.482 -6.247 14.436 1.00 90.50 100 LYS A N 1
ATOM 784 C CA . LYS A 1 100 ? -18.568 -5.800 13.039 1.00 90.50 100 LYS A CA 1
ATOM 785 C C . LYS A 1 100 ? -18.801 -4.290 12.881 1.00 90.50 100 LYS A C 1
ATOM 787 O O . LYS A 1 100 ? -18.053 -3.645 12.157 1.00 90.50 100 LYS A O 1
ATOM 792 N N . ALA A 1 101 ? -19.763 -3.711 13.603 1.00 91.75 101 ALA A N 1
ATOM 793 C CA . ALA A 1 101 ? -20.060 -2.278 13.510 1.00 91.75 101 ALA A CA 1
ATOM 794 C C . ALA A 1 101 ? -18.885 -1.388 13.969 1.00 91.75 101 ALA A C 1
ATOM 796 O O . ALA A 1 101 ? -18.614 -0.336 13.391 1.00 91.75 101 ALA A O 1
ATOM 797 N N . LYS A 1 102 ? -18.142 -1.818 14.997 1.00 91.62 102 LYS A N 1
ATOM 798 C CA . LYS A 1 102 ? -16.940 -1.118 15.476 1.00 91.62 102 LYS A CA 1
ATOM 799 C C . LYS A 1 102 ? -15.763 -1.312 14.524 1.00 91.62 102 LYS A C 1
ATOM 801 O O . LYS A 1 102 ? -14.984 -0.384 14.339 1.00 91.62 102 LYS A O 1
ATOM 806 N N . ALA A 1 103 ? -15.647 -2.491 13.918 1.00 91.50 103 ALA A N 1
ATOM 807 C CA . ALA A 1 103 ? -14.620 -2.808 12.935 1.00 91.50 103 ALA A CA 1
ATOM 808 C C . ALA A 1 103 ? -14.774 -1.981 11.650 1.00 91.50 103 ALA A C 1
ATOM 810 O O . ALA A 1 103 ? -13.788 -1.443 11.147 1.00 91.50 103 ALA A O 1
ATOM 811 N N . GLU A 1 104 ? -16.005 -1.833 11.153 1.00 91.06 104 GLU A N 1
ATOM 812 C CA . GLU A 1 104 ? -16.326 -0.973 10.008 1.00 91.06 104 GLU A CA 1
ATOM 813 C C . GLU A 1 104 ? -15.943 0.479 10.307 1.00 91.06 104 GLU A C 1
ATOM 815 O O . GLU A 1 104 ? -15.172 1.076 9.560 1.00 91.06 104 GLU A O 1
ATOM 820 N N . LYS A 1 105 ? -16.354 1.003 11.469 1.00 91.75 105 LYS A N 1
ATOM 821 C CA . LYS A 1 105 ? -16.014 2.369 11.890 1.00 91.75 105 LYS A CA 1
ATOM 822 C C . LYS A 1 105 ? -14.511 2.586 12.105 1.00 91.75 105 LYS A C 1
ATOM 824 O O . LYS A 1 105 ? -13.987 3.647 11.785 1.00 91.75 105 LYS A O 1
ATOM 829 N N . LEU A 1 106 ? -13.801 1.596 12.648 1.00 91.69 106 LEU A N 1
ATOM 830 C CA . LEU A 1 106 ? -12.344 1.647 12.800 1.00 91.69 106 LEU A CA 1
ATOM 831 C C . LEU A 1 106 ? -11.641 1.681 11.434 1.00 91.69 106 LEU A C 1
ATOM 833 O O . LEU A 1 106 ? -10.689 2.439 11.255 1.00 91.69 106 LEU A O 1
ATOM 837 N N . THR A 1 107 ? -12.124 0.887 10.477 1.00 90.94 107 THR A N 1
ATOM 838 C CA . THR A 1 107 ? -11.592 0.851 9.109 1.00 90.94 107 THR A CA 1
ATOM 839 C C . THR A 1 107 ? -11.830 2.181 8.400 1.00 90.94 107 THR A C 1
ATOM 841 O O . THR A 1 107 ? -10.887 2.746 7.857 1.00 90.94 107 THR A O 1
ATOM 844 N N . GLU A 1 108 ? -13.042 2.729 8.488 1.00 91.56 108 GLU A N 1
ATOM 845 C CA . GLU A 1 108 ? -13.397 4.035 7.922 1.00 91.56 108 GLU A CA 1
ATOM 846 C C . GLU A 1 108 ? -12.499 5.153 8.474 1.00 91.56 108 GLU A C 1
ATOM 848 O O . GLU A 1 108 ? -11.896 5.905 7.710 1.00 91.56 108 GLU A O 1
ATOM 853 N N . VAL A 1 109 ? -12.313 5.217 9.800 1.00 92.31 109 VAL A N 1
ATOM 854 C CA . VAL A 1 109 ? -11.408 6.197 10.427 1.00 92.31 109 VAL A CA 1
ATOM 855 C C . VAL A 1 109 ? -9.970 6.036 9.927 1.00 92.31 109 VAL A C 1
ATOM 857 O O . VAL A 1 109 ? -9.292 7.033 9.681 1.00 92.31 109 VAL A O 1
ATOM 860 N N . ALA A 1 110 ? -9.490 4.801 9.779 1.00 90.94 110 ALA A N 1
ATOM 861 C CA . ALA A 1 110 ? -8.148 4.536 9.277 1.00 90.94 110 ALA A CA 1
ATOM 862 C C . ALA A 1 110 ? -7.974 4.971 7.8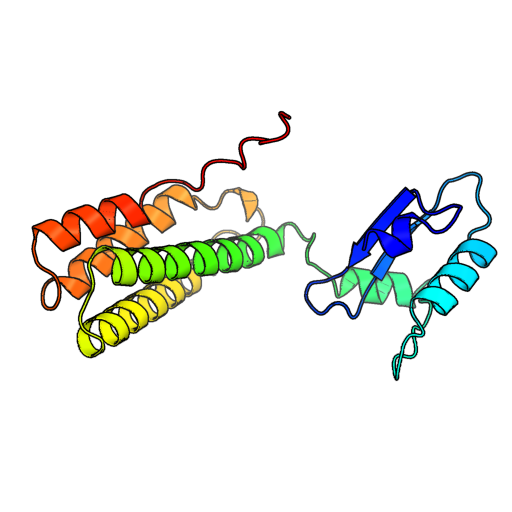12 1.00 90.94 110 ALA A C 1
ATOM 864 O O . ALA A 1 110 ? -6.946 5.549 7.466 1.00 90.94 110 ALA A O 1
ATOM 865 N N . GLU A 1 111 ? -8.964 4.740 6.953 1.00 89.62 111 GLU A N 1
ATOM 866 C CA . GLU A 1 111 ? -8.922 5.197 5.561 1.00 89.62 111 GLU A CA 1
ATOM 867 C C . GLU A 1 111 ? -8.944 6.724 5.464 1.00 89.62 111 GLU A C 1
ATOM 869 O O . GLU A 1 111 ? -8.066 7.307 4.825 1.00 89.62 111 GLU A O 1
ATOM 874 N N . GLU A 1 112 ? -9.879 7.376 6.162 1.00 90.00 112 GLU A N 1
ATOM 875 C CA . GLU A 1 112 ? -9.990 8.836 6.186 1.00 90.00 112 GLU A CA 1
ATOM 876 C C . GLU A 1 112 ? -8.691 9.509 6.639 1.00 90.00 112 GLU A C 1
ATOM 878 O O . GLU A 1 112 ? -8.252 10.495 6.043 1.00 90.00 112 GLU A O 1
ATOM 883 N N . GLU A 1 113 ? -8.079 9.008 7.715 1.00 89.38 113 GLU A N 1
ATOM 884 C CA . GLU A 1 113 ? -6.870 9.617 8.268 1.00 89.38 113 GLU A CA 1
ATOM 885 C C . GLU A 1 113 ? -5.642 9.367 7.404 1.00 89.38 113 GLU A C 1
ATOM 887 O O . GLU A 1 113 ? -4.796 10.255 7.277 1.00 89.38 113 GLU A O 1
ATOM 892 N N . TRP A 1 114 ? -5.557 8.205 6.755 1.00 86.62 114 TRP A N 1
ATOM 893 C CA . TRP A 1 114 ? -4.494 7.968 5.790 1.00 86.62 114 TRP A CA 1
ATOM 894 C C . TRP A 1 114 ? -4.597 8.935 4.608 1.00 86.62 114 TRP A C 1
ATOM 896 O O . TRP A 1 114 ? -3.622 9.602 4.250 1.00 86.62 114 TRP A O 1
ATOM 906 N N . ASP A 1 115 ? -5.793 9.061 4.035 1.00 84.00 115 ASP A N 1
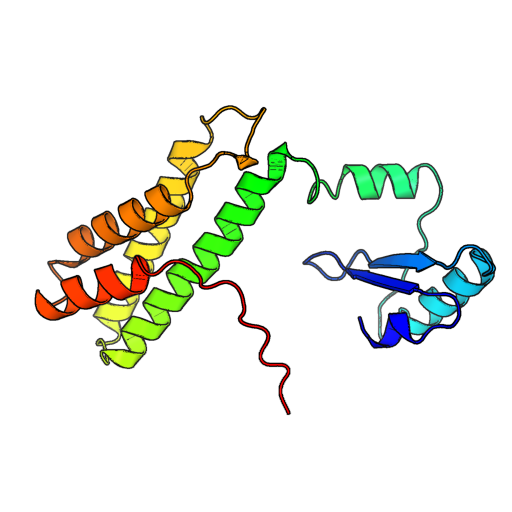ATOM 907 C CA . ASP A 1 115 ? -6.023 9.906 2.868 1.00 84.00 115 ASP A CA 1
ATOM 908 C C . ASP A 1 115 ? -5.814 11.393 3.217 1.00 84.00 115 ASP A C 1
ATOM 910 O O . ASP A 1 115 ? -5.202 12.137 2.445 1.00 84.00 115 ASP A O 1
ATOM 914 N N . ARG A 1 116 ? -6.208 11.836 4.423 1.00 84.06 116 ARG A N 1
ATOM 915 C CA . ARG A 1 116 ? -5.871 13.179 4.939 1.00 84.06 116 ARG A CA 1
ATOM 916 C C . ARG A 1 116 ? -4.367 13.400 5.041 1.00 84.06 116 ARG A C 1
ATOM 918 O O . ARG A 1 116 ? -3.890 14.465 4.648 1.00 84.06 116 ARG A O 1
ATOM 925 N N . LEU A 1 117 ? -3.624 12.432 5.573 1.00 80.00 117 LEU A N 1
ATOM 926 C CA . LEU A 1 117 ? -2.186 12.560 5.805 1.00 80.00 117 LEU A CA 1
ATOM 927 C C . LEU A 1 117 ? -1.412 12.671 4.485 1.00 80.00 117 LEU A C 1
ATOM 929 O O . LEU A 1 117 ? -0.541 13.535 4.357 1.00 80.00 117 LEU A O 1
ATOM 933 N N . VAL A 1 118 ? -1.778 11.861 3.487 1.00 73.25 118 VAL A N 1
ATOM 934 C CA . VAL A 1 118 ? -1.188 11.907 2.139 1.00 73.25 118 VAL A CA 1
ATOM 935 C C . VAL A 1 118 ? -1.531 13.219 1.423 1.00 73.25 118 VAL A C 1
ATOM 937 O O . VAL A 1 118 ? -0.645 13.860 0.862 1.00 73.25 118 VAL A O 1
ATOM 940 N N . ASN A 1 119 ? -2.781 13.684 1.502 1.00 69.75 119 ASN A N 1
ATOM 941 C CA . ASN A 1 119 ? -3.194 14.932 0.850 1.00 69.75 119 ASN A CA 1
ATOM 942 C C . ASN A 1 119 ? -2.566 16.182 1.483 1.00 69.75 119 ASN A C 1
ATOM 944 O O . ASN A 1 119 ? -2.302 17.163 0.790 1.00 69.75 119 ASN A O 1
ATOM 948 N N . ARG A 1 120 ? -2.267 16.153 2.788 1.00 67.44 120 ARG A N 1
ATOM 949 C CA . ARG A 1 120 ? -1.583 17.258 3.483 1.00 67.44 120 ARG A CA 1
ATOM 950 C C . ARG A 1 120 ? -0.124 17.429 3.047 1.00 67.44 120 ARG A C 1
ATOM 952 O O . ARG A 1 120 ? 0.454 18.487 3.264 1.00 67.44 120 ARG A O 1
ATOM 959 N N . THR A 1 121 ? 0.468 16.395 2.451 1.00 55.44 121 THR A N 1
ATOM 960 C CA . THR A 1 121 ? 1.902 16.318 2.142 1.00 55.44 121 THR A CA 1
ATOM 961 C C . THR A 1 121 ? 2.242 16.374 0.657 1.00 55.44 121 THR A C 1
ATOM 963 O O . THR A 1 121 ? 3.421 16.370 0.317 1.00 55.44 121 THR A O 1
ATOM 966 N N . ALA A 1 122 ? 1.258 16.589 -0.222 1.00 52.03 122 ALA A N 1
ATOM 967 C CA . ALA A 1 122 ? 1.493 17.003 -1.613 1.00 52.03 122 ALA A CA 1
ATOM 968 C C . ALA A 1 122 ? 2.271 18.343 -1.742 1.00 52.03 122 ALA A C 1
ATOM 970 O O . ALA A 1 122 ? 2.546 18.794 -2.848 1.00 52.03 122 ALA A O 1
ATOM 971 N N . SER A 1 123 ? 2.620 18.974 -0.612 1.00 46.47 123 SER A N 1
ATOM 972 C CA . SER A 1 123 ? 3.394 20.211 -0.493 1.00 46.47 123 SER A CA 1
ATOM 973 C C . SER A 1 123 ? 4.876 20.011 -0.115 1.00 46.47 123 SER A C 1
ATOM 975 O O . SER A 1 123 ? 5.582 21.011 0.018 1.00 46.47 123 SER A O 1
ATOM 977 N N . GLU A 1 124 ? 5.366 18.783 0.104 1.00 50.81 124 GLU A N 1
ATOM 978 C CA . GLU A 1 124 ? 6.800 18.551 0.360 1.00 50.81 124 GLU A CA 1
ATOM 979 C C . GLU A 1 124 ? 7.593 18.505 -0.957 1.00 50.81 124 GLU A C 1
ATOM 981 O O . GLU A 1 124 ? 7.124 17.959 -1.952 1.00 50.81 124 GLU A O 1
ATOM 986 N N . ASP A 1 125 ? 8.769 19.143 -0.951 1.00 49.59 125 ASP A N 1
ATOM 987 C CA . ASP A 1 125 ? 9.598 19.492 -2.113 1.00 49.59 125 ASP A CA 1
ATOM 988 C C . ASP A 1 125 ? 9.644 18.378 -3.188 1.00 49.59 125 ASP A C 1
ATOM 990 O O . ASP A 1 125 ? 10.250 17.324 -2.956 1.00 49.59 125 ASP A O 1
ATOM 994 N N . PRO A 1 126 ? 9.043 18.595 -4.380 1.00 52.00 126 PRO A N 1
ATOM 995 C CA . PRO A 1 126 ? 8.965 17.582 -5.436 1.00 52.00 126 PRO A CA 1
ATOM 996 C C . PRO A 1 126 ? 10.338 17.086 -5.911 1.00 52.00 126 PRO A C 1
ATOM 998 O O . PRO A 1 126 ? 10.430 16.058 -6.580 1.00 52.00 126 PRO A O 1
ATOM 1001 N N . LYS A 1 127 ? 11.412 17.806 -5.565 1.00 49.81 127 LYS A N 1
ATOM 1002 C CA . LYS A 1 127 ? 12.787 17.491 -5.951 1.00 49.81 127 LYS A CA 1
ATOM 1003 C C . LYS A 1 127 ? 13.433 16.375 -5.128 1.00 49.81 127 LYS A C 1
ATOM 1005 O O . LYS A 1 127 ? 14.468 15.872 -5.560 1.00 49.81 127 LYS A O 1
ATOM 1010 N N . ASP A 1 128 ? 12.869 15.975 -3.982 1.00 53.06 128 ASP A N 1
ATOM 1011 C CA . ASP A 1 128 ? 13.439 14.887 -3.167 1.00 53.06 128 ASP A CA 1
ATOM 1012 C C . ASP A 1 128 ? 12.392 14.028 -2.417 1.00 53.06 128 ASP A C 1
ATOM 1014 O O . ASP A 1 128 ? 12.352 13.999 -1.182 1.00 53.06 128 ASP A O 1
ATOM 1018 N N . PRO A 1 129 ? 11.554 13.252 -3.130 1.00 50.72 129 PRO A N 1
ATOM 1019 C CA . PRO A 1 129 ? 10.532 12.400 -2.504 1.00 50.72 129 PRO A CA 1
ATOM 1020 C C . PRO A 1 129 ? 11.113 11.210 -1.728 1.00 50.72 129 PRO A C 1
ATOM 1022 O O . PRO A 1 129 ? 10.384 10.502 -1.035 1.00 50.72 129 PRO A O 1
ATOM 1025 N N . GLY A 1 130 ? 12.424 10.965 -1.847 1.00 50.94 130 GLY A N 1
ATOM 1026 C CA . GLY A 1 130 ? 13.146 9.944 -1.090 1.00 50.94 130 GLY A CA 1
ATOM 1027 C C . GLY A 1 130 ? 13.421 10.335 0.365 1.00 50.94 130 GLY A C 1
ATOM 1028 O O . GLY A 1 130 ? 13.752 9.464 1.167 1.00 50.94 130 GLY A O 1
ATOM 1029 N N . LYS A 1 131 ? 13.259 11.616 0.728 1.00 58.03 131 LYS A N 1
ATOM 1030 C CA . LYS A 1 131 ? 13.437 12.124 2.100 1.00 58.03 131 LYS A CA 1
ATOM 1031 C C . LYS A 1 131 ? 12.160 12.182 2.928 1.00 58.03 131 LYS A C 1
ATOM 1033 O O . LYS A 1 131 ? 12.193 12.659 4.061 1.00 58.03 131 LYS A O 1
ATOM 1038 N N . THR A 1 132 ? 11.040 11.701 2.399 1.00 66.81 132 THR A N 1
ATOM 1039 C CA . THR A 1 132 ? 9.805 11.632 3.172 1.00 66.81 132 THR A CA 1
ATOM 1040 C C . THR A 1 132 ? 10.006 10.772 4.426 1.00 66.81 132 THR A C 1
ATOM 1042 O O . THR A 1 132 ? 10.286 9.576 4.326 1.00 66.81 132 THR A O 1
ATOM 1045 N N . ASP A 1 133 ? 9.830 11.367 5.613 1.00 74.88 133 ASP A N 1
ATOM 1046 C CA . ASP A 1 133 ? 9.865 10.648 6.893 1.00 74.88 133 ASP A CA 1
ATOM 1047 C C . ASP A 1 133 ? 8.603 9.789 7.064 1.00 74.88 133 ASP A C 1
ATOM 1049 O O . ASP A 1 133 ? 7.668 10.106 7.806 1.00 74.88 133 ASP A O 1
ATOM 1053 N N . TRP A 1 134 ? 8.573 8.664 6.354 1.00 74.94 134 TRP A N 1
ATOM 1054 C CA . TRP A 1 134 ? 7.490 7.690 6.435 1.00 74.94 134 TRP A CA 1
ATOM 1055 C C . TRP A 1 134 ? 7.311 7.136 7.845 1.00 74.94 134 TRP A C 1
ATOM 1057 O O . TRP A 1 134 ? 6.185 6.866 8.252 1.00 74.94 134 TRP A O 1
ATOM 1067 N N . SER A 1 135 ? 8.393 7.029 8.619 1.00 75.56 135 SER A N 1
ATOM 1068 C CA . SER A 1 135 ? 8.350 6.549 10.002 1.00 75.56 135 SER A CA 1
ATOM 1069 C C . SER A 1 135 ? 7.633 7.535 10.926 1.00 75.56 135 SER A C 1
ATOM 1071 O O . SER A 1 135 ? 6.878 7.124 11.810 1.00 75.56 135 SER A O 1
ATOM 1073 N N . GLY A 1 136 ? 7.870 8.837 10.754 1.00 78.62 136 GLY A N 1
ATOM 1074 C CA . GLY A 1 136 ? 7.138 9.900 11.441 1.00 78.62 136 GLY A CA 1
ATOM 1075 C C . GLY A 1 136 ? 5.668 9.929 11.037 1.00 78.62 136 GLY A C 1
ATOM 1076 O O . GLY A 1 136 ? 4.791 9.953 11.900 1.00 78.62 136 GLY A O 1
ATOM 1077 N N . ARG A 1 137 ? 5.385 9.808 9.735 1.00 79.12 137 ARG A N 1
ATOM 1078 C CA . ARG A 1 137 ? 4.014 9.754 9.202 1.00 79.12 137 ARG A CA 1
ATOM 1079 C C . ARG A 1 137 ? 3.215 8.571 9.742 1.00 79.12 137 ARG A C 1
ATOM 1081 O O . ARG A 1 137 ? 2.065 8.738 10.130 1.00 79.12 137 ARG A O 1
ATOM 1088 N N . PHE A 1 138 ? 3.825 7.392 9.827 1.00 80.50 138 PHE A N 1
ATOM 1089 C CA . PHE A 1 138 ? 3.168 6.198 10.361 1.00 80.50 138 PHE A CA 1
ATOM 1090 C C . PHE A 1 138 ? 2.852 6.320 11.858 1.00 80.50 138 PHE A C 1
ATOM 1092 O O . PHE A 1 138 ? 1.786 5.897 12.302 1.00 80.50 138 PHE A O 1
ATOM 1099 N N . ARG A 1 139 ? 3.747 6.947 12.635 1.00 83.69 139 ARG A N 1
ATOM 1100 C CA . ARG A 1 139 ? 3.490 7.267 14.048 1.00 83.69 139 ARG A CA 1
ATOM 1101 C C . ARG A 1 139 ? 2.357 8.280 14.198 1.00 83.69 139 ARG A C 1
ATOM 1103 O O . ARG A 1 139 ? 1.439 8.045 14.975 1.00 83.69 139 ARG A O 1
ATOM 1110 N N . GLN A 1 140 ? 2.367 9.347 13.398 1.00 85.75 140 GLN A N 1
ATOM 1111 C CA . GLN A 1 140 ? 1.288 10.335 13.385 1.00 85.75 140 GLN A CA 1
ATOM 1112 C C . GLN A 1 140 ? -0.058 9.696 13.020 1.00 85.75 140 GLN A C 1
ATOM 1114 O O . GLN A 1 140 ? -1.061 9.953 13.681 1.00 85.75 140 GLN A O 1
ATOM 1119 N N . PHE A 1 141 ? -0.075 8.834 12.003 1.00 88.25 141 PHE A N 1
ATOM 1120 C CA . PHE A 1 141 ? -1.248 8.051 11.632 1.00 88.25 141 PHE A CA 1
ATOM 1121 C C . PHE A 1 141 ? -1.760 7.211 12.811 1.00 88.25 141 PHE A C 1
ATOM 1123 O O . PHE A 1 141 ? -2.934 7.306 13.169 1.00 88.25 141 PHE A O 1
ATOM 1130 N N . ALA A 1 142 ? -0.876 6.443 13.457 1.00 88.31 142 ALA A N 1
ATOM 1131 C CA . ALA A 1 142 ? -1.226 5.614 14.606 1.00 88.31 14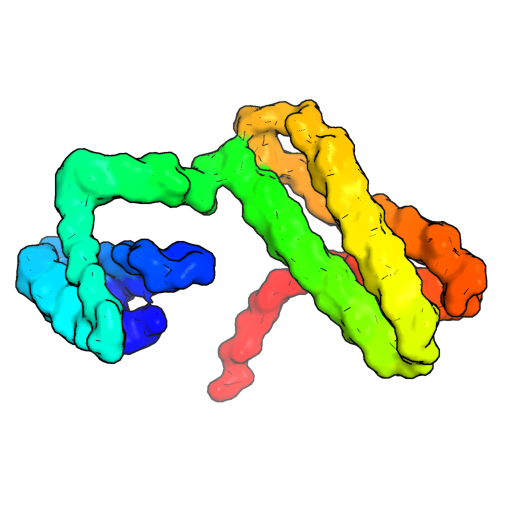2 ALA A CA 1
ATOM 1132 C C . ALA A 1 142 ? -1.824 6.438 15.758 1.00 88.31 142 ALA A C 1
ATOM 1134 O O . ALA A 1 142 ? -2.835 6.039 16.336 1.00 88.31 142 ALA A O 1
ATOM 1135 N N . ASP A 1 143 ? -1.240 7.598 16.066 1.00 89.56 143 ASP A N 1
ATOM 1136 C CA . ASP A 1 143 ? -1.725 8.494 17.117 1.00 89.56 143 ASP A CA 1
ATOM 1137 C C . ASP A 1 143 ? -3.115 9.060 16.820 1.00 89.56 143 ASP A C 1
ATOM 1139 O O . ASP A 1 143 ? -3.975 9.086 17.704 1.00 89.56 143 ASP A O 1
ATOM 1143 N N . VAL A 1 144 ? -3.358 9.495 15.583 1.00 90.94 144 VAL A N 1
ATOM 1144 C CA . VAL A 1 144 ? -4.642 10.098 15.210 1.00 90.94 144 VAL A CA 1
ATOM 1145 C C . VAL A 1 144 ? -5.751 9.050 15.147 1.00 90.94 144 VAL A C 1
ATOM 1147 O O . VAL A 1 144 ? -6.838 9.294 15.676 1.00 90.94 144 VAL A O 1
ATOM 1150 N N . VAL A 1 145 ? -5.486 7.871 14.574 1.00 90.44 145 VAL A N 1
ATOM 1151 C CA . VAL A 1 145 ? -6.458 6.767 14.550 1.00 90.44 145 VAL A CA 1
ATOM 1152 C C . VAL A 1 145 ? -6.796 6.322 15.970 1.00 90.44 145 VAL A C 1
ATOM 1154 O O . VAL A 1 145 ? -7.971 6.199 16.310 1.00 90.44 145 VAL A O 1
ATOM 1157 N N . ALA A 1 146 ? -5.792 6.148 16.831 1.00 90.00 146 ALA A N 1
ATOM 1158 C CA . ALA A 1 146 ? -5.993 5.819 18.239 1.00 90.00 146 ALA A CA 1
ATOM 1159 C C . ALA A 1 146 ? -6.898 6.838 18.946 1.00 90.00 146 ALA A C 1
ATOM 1161 O O . ALA A 1 146 ? -7.884 6.456 19.569 1.00 90.00 146 ALA A O 1
ATOM 1162 N N . LYS A 1 147 ? -6.629 8.135 18.764 1.00 91.12 147 LYS A N 1
ATOM 1163 C CA . LYS A 1 147 ? -7.437 9.209 19.351 1.00 91.12 147 LYS A C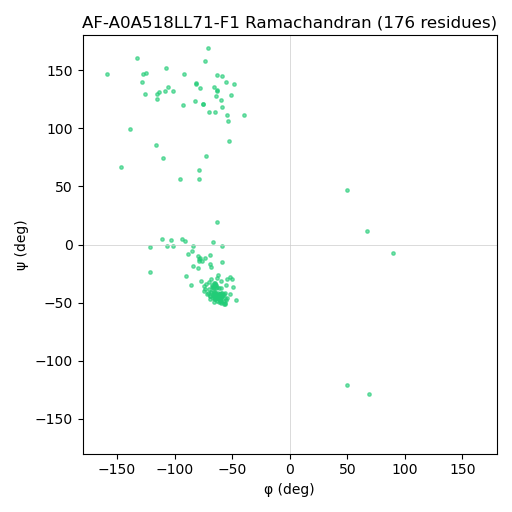A 1
ATOM 1164 C C . LYS A 1 147 ? -8.875 9.223 18.826 1.00 91.12 147 LYS A C 1
ATOM 1166 O O . LYS A 1 147 ? -9.825 9.331 19.594 1.00 91.12 147 LYS A O 1
ATOM 1171 N N . ARG A 1 148 ? -9.075 9.091 17.509 1.00 91.75 148 ARG A N 1
ATOM 1172 C CA . ARG A 1 148 ? -10.421 9.109 16.901 1.00 91.75 148 ARG A CA 1
ATOM 1173 C C . ARG A 1 148 ? -11.254 7.870 17.242 1.00 91.75 148 ARG A C 1
ATOM 1175 O O . ARG A 1 148 ? -12.475 7.898 17.084 1.00 91.75 148 ARG A O 1
ATOM 1182 N N . THR A 1 149 ? -10.620 6.805 17.724 1.00 91.00 149 THR A N 1
ATOM 1183 C CA . THR A 1 149 ? -11.266 5.527 18.048 1.00 91.00 149 THR A CA 1
ATOM 1184 C C . THR A 1 149 ? -11.485 5.326 19.552 1.00 91.00 149 THR A C 1
ATOM 1186 O O . THR A 1 149 ? -12.054 4.310 19.947 1.00 91.00 149 THR A O 1
ATOM 1189 N N . GLU A 1 150 ? -11.162 6.323 20.388 1.00 91.62 150 GLU A N 1
ATOM 1190 C CA . GLU A 1 150 ? -11.386 6.316 21.848 1.00 91.62 150 GLU A CA 1
ATOM 1191 C C . GLU A 1 150 ? -12.840 6.036 22.251 1.00 91.62 150 GLU A C 1
ATOM 1193 O O . GLU A 1 150 ? -13.104 5.441 23.290 1.00 91.62 150 GLU A O 1
ATOM 1198 N N . SER A 1 151 ? -13.798 6.427 21.408 1.00 89.12 151 SER A N 1
ATOM 1199 C CA . SER A 1 151 ? -15.227 6.190 21.651 1.00 89.12 151 SER A CA 1
ATOM 1200 C C . SER A 1 151 ? -15.696 4.764 21.332 1.00 89.12 151 SER A C 1
ATOM 1202 O O . SER A 1 151 ? -16.819 4.404 21.684 1.00 89.12 151 SER A O 1
ATOM 1204 N N . ILE A 1 152 ? -14.881 3.957 20.643 1.00 91.94 152 ILE A N 1
ATOM 1205 C CA . ILE A 1 152 ? -15.261 2.611 20.180 1.00 91.94 152 ILE A CA 1
ATOM 1206 C C . ILE A 1 152 ? -14.353 1.497 20.708 1.00 91.94 152 ILE A C 1
ATOM 1208 O O . ILE A 1 152 ? -14.803 0.350 20.796 1.00 91.94 152 ILE A O 1
ATOM 1212 N N . LEU A 1 153 ? -13.115 1.821 21.086 1.00 92.06 153 LEU A N 1
ATOM 1213 C CA . LEU A 1 153 ? -12.137 0.896 21.652 1.00 92.06 153 LEU A CA 1
ATOM 1214 C C . LEU A 1 153 ? -11.932 1.153 23.147 1.00 92.06 153 LEU A C 1
ATOM 1216 O O . LEU A 1 153 ? -12.058 2.270 23.637 1.00 92.06 153 LEU A O 1
ATOM 1220 N N . THR A 1 154 ? -11.567 0.106 23.881 1.00 92.88 154 THR A N 1
ATOM 1221 C CA . THR A 1 154 ? -11.101 0.246 25.268 1.00 92.88 154 TH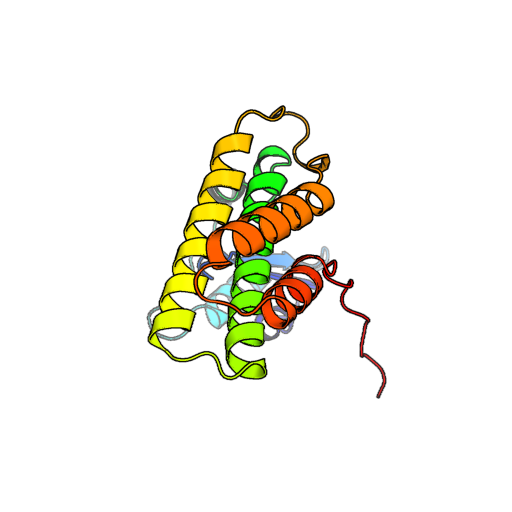R A CA 1
ATOM 1222 C C . THR A 1 154 ? -9.692 0.839 25.314 1.00 92.88 154 THR A C 1
ATOM 1224 O O . THR A 1 154 ? -8.914 0.675 24.378 1.00 92.88 154 THR A O 1
ATOM 1227 N N . VAL A 1 155 ? -9.304 1.440 26.443 1.00 91.88 155 VAL A N 1
ATOM 1228 C CA . VAL A 1 155 ? -7.941 1.975 26.647 1.00 91.88 155 VAL A CA 1
ATOM 1229 C C . VAL A 1 155 ? -6.861 0.928 26.332 1.00 91.88 155 VAL A C 1
ATOM 1231 O O . VAL A 1 155 ? -5.896 1.212 25.628 1.00 91.88 155 VAL A O 1
ATOM 1234 N N . GLY A 1 156 ? -7.055 -0.322 26.769 1.00 91.56 156 GLY A N 1
ATOM 1235 C CA . GLY A 1 156 ? -6.118 -1.411 26.473 1.00 91.56 156 GLY A CA 1
ATOM 1236 C C . GLY A 1 156 ? -6.033 -1.765 24.982 1.00 91.56 156 GLY A C 1
ATOM 1237 O O . GLY A 1 156 ? -4.952 -2.093 24.493 1.00 91.56 156 GLY A O 1
ATOM 1238 N N . GLN A 1 157 ? -7.149 -1.675 24.254 1.00 92.00 157 GLN A N 1
ATOM 1239 C CA . GLN A 1 157 ? -7.198 -1.878 22.803 1.00 92.00 157 GLN A CA 1
ATOM 1240 C C . GLN A 1 157 ? -6.520 -0.736 22.047 1.00 92.00 157 GLN A C 1
ATOM 1242 O O . GLN A 1 157 ? -5.801 -0.997 21.090 1.00 92.00 157 GLN A O 1
ATOM 1247 N N . ILE A 1 158 ? -6.678 0.506 22.504 1.00 92.31 158 ILE A N 1
ATOM 1248 C CA . ILE A 1 158 ? -6.035 1.684 21.908 1.00 92.31 158 ILE A CA 1
ATOM 1249 C C . ILE A 1 158 ? -4.510 1.564 21.993 1.00 92.31 158 ILE A C 1
ATOM 1251 O O . ILE A 1 158 ? -3.819 1.746 20.993 1.00 92.31 158 ILE A O 1
ATOM 1255 N N . GLU A 1 159 ? -3.975 1.165 23.149 1.00 91.25 159 GLU A N 1
ATOM 1256 C CA . GLU A 1 159 ? -2.531 0.953 23.329 1.00 91.25 159 GLU A CA 1
ATOM 1257 C C . GLU A 1 159 ? -1.977 -0.197 22.469 1.00 91.25 159 GLU A C 1
ATOM 1259 O O . GLU A 1 159 ? -0.835 -0.160 22.000 1.00 91.25 159 GLU A O 1
ATOM 1264 N N . ARG A 1 160 ? -2.768 -1.253 22.240 1.00 90.94 160 ARG A N 1
ATOM 1265 C CA . ARG A 1 160 ? -2.379 -2.352 21.339 1.00 90.94 160 ARG A CA 1
ATOM 1266 C C . ARG A 1 160 ? -2.466 -1.944 19.871 1.00 90.94 160 ARG A C 1
ATOM 1268 O O . ARG A 1 160 ? -1.536 -2.239 19.122 1.00 90.94 160 ARG A O 1
ATOM 1275 N N . LEU A 1 161 ? -3.498 -1.196 19.487 1.00 89.50 161 LEU A N 1
ATOM 1276 C CA . LEU A 1 161 ? -3.640 -0.630 18.148 1.00 89.50 161 LEU A CA 1
ATOM 1277 C C . LEU A 1 161 ? -2.466 0.299 17.827 1.00 89.50 161 LEU A C 1
ATOM 1279 O O . LEU A 1 161 ? -1.816 0.124 16.799 1.00 89.50 161 LEU A O 1
ATOM 1283 N N . LYS A 1 162 ? -2.122 1.222 18.734 1.00 89.44 162 LYS A N 1
ATOM 1284 C CA . LYS A 1 162 ? -0.958 2.109 18.585 1.00 89.44 162 LYS A CA 1
ATOM 1285 C C . LYS A 1 162 ? 0.332 1.337 18.346 1.00 89.44 162 LYS A C 1
ATOM 1287 O O . LYS A 1 162 ? 1.090 1.694 17.446 1.00 89.44 162 LYS A O 1
ATOM 1292 N N . ARG A 1 163 ? 0.576 0.274 19.120 1.00 87.75 163 ARG A N 1
ATOM 1293 C CA . ARG A 1 163 ? 1.763 -0.581 18.959 1.00 87.75 163 ARG A CA 1
ATOM 1294 C C . ARG A 1 163 ? 1.766 -1.332 17.631 1.00 87.75 163 ARG A C 1
ATOM 1296 O O . ARG A 1 163 ? 2.794 -1.334 16.960 1.00 87.75 163 ARG A O 1
ATOM 1303 N N . SER A 1 164 ? 0.634 -1.919 17.241 1.00 86.75 164 SER A N 1
ATOM 1304 C CA . SER A 1 164 ? 0.489 -2.629 15.963 1.00 86.75 164 SER A CA 1
ATOM 1305 C C . SER A 1 164 ? 0.750 -1.695 14.780 1.00 86.75 164 SER A C 1
ATOM 1307 O O . SER A 1 164 ? 1.570 -1.984 13.906 1.00 86.75 164 SER A O 1
ATOM 1309 N N . LEU A 1 165 ? 0.135 -0.511 14.796 1.00 84.50 165 LEU A N 1
ATOM 1310 C CA . LEU A 1 165 ? 0.309 0.480 13.743 1.00 84.50 165 LEU A CA 1
ATOM 1311 C C . LEU A 1 165 ? 1.725 1.064 13.731 1.00 84.50 165 LEU A C 1
ATOM 1313 O O . LEU A 1 165 ? 2.299 1.174 12.657 1.00 84.50 165 LEU A O 1
ATOM 1317 N N . SER A 1 166 ? 2.335 1.356 14.883 1.00 80.81 166 SER A N 1
ATOM 1318 C CA . SER A 1 166 ? 3.662 1.998 14.959 1.00 80.81 166 SER A CA 1
ATOM 1319 C C . SER A 1 166 ? 4.847 1.062 14.706 1.00 80.81 166 SER A C 1
ATOM 1321 O O . SER A 1 166 ? 5.972 1.541 14.554 1.00 80.81 166 SER A O 1
ATOM 1323 N N . ALA A 1 167 ? 4.645 -0.259 14.673 1.00 76.94 167 ALA A N 1
ATOM 1324 C CA . ALA A 1 167 ? 5.717 -1.192 14.342 1.00 76.94 167 ALA A CA 1
ATOM 1325 C C . ALA A 1 167 ? 6.254 -0.873 12.936 1.00 76.94 167 ALA A C 1
ATOM 1327 O O . ALA A 1 167 ? 5.493 -0.846 11.978 1.00 76.94 167 ALA A O 1
ATOM 1328 N N . LEU A 1 168 ? 7.545 -0.623 12.740 1.00 61.84 168 LEU A N 1
ATOM 1329 C CA . LEU A 1 168 ? 8.046 -0.429 11.372 1.00 61.84 168 LEU A CA 1
ATOM 1330 C C . LEU A 1 168 ? 7.850 -1.724 10.562 1.00 61.84 168 LEU A C 1
ATOM 1332 O O . LEU A 1 168 ? 7.929 -2.811 11.146 1.00 61.84 168 LEU A O 1
ATOM 1336 N N . PRO A 1 169 ? 7.559 -1.660 9.248 1.00 55.66 169 PRO A N 1
ATOM 1337 C CA . PRO A 1 169 ? 7.687 -2.840 8.406 1.00 55.66 169 PRO A CA 1
ATOM 1338 C C . PRO A 1 169 ? 9.111 -3.366 8.572 1.00 55.66 169 PRO A C 1
ATOM 1340 O O . PRO A 1 169 ? 10.073 -2.701 8.191 1.00 55.66 169 PRO A O 1
ATOM 1343 N N . GLN A 1 170 ? 9.259 -4.531 9.204 1.00 43.66 170 GLN A N 1
ATOM 1344 C CA . GLN A 1 170 ? 10.550 -5.195 9.205 1.00 43.66 170 GLN A CA 1
ATOM 1345 C C . GLN A 1 170 ? 10.872 -5.529 7.753 1.00 43.66 170 GLN A C 1
ATOM 1347 O O . GLN A 1 170 ? 10.010 -6.043 7.034 1.00 43.66 170 GLN A O 1
ATOM 1352 N N . ALA A 1 171 ? 12.093 -5.204 7.317 1.00 35.38 171 ALA A N 1
ATOM 1353 C CA . ALA A 1 171 ? 12.589 -5.679 6.035 1.00 35.38 171 ALA A CA 1
ATOM 1354 C C . ALA A 1 171 ? 12.314 -7.189 5.959 1.00 35.38 171 ALA A C 1
ATOM 1356 O O . ALA A 1 171 ? 12.473 -7.861 6.987 1.00 35.38 171 ALA A O 1
ATOM 1357 N N . PRO A 1 172 ? 11.861 -7.721 4.808 1.00 34.47 172 PRO A N 1
ATOM 1358 C CA . PRO A 1 172 ? 11.629 -9.147 4.671 1.00 34.47 172 PRO A CA 1
ATOM 1359 C C . PRO A 1 172 ? 12.921 -9.852 5.070 1.00 34.47 172 PRO A C 1
ATOM 1361 O O . PRO A 1 172 ? 13.930 -9.779 4.374 1.00 34.47 172 PRO A O 1
ATOM 1364 N N . THR A 1 173 ? 12.912 -10.468 6.248 1.00 35.78 173 THR A N 1
ATOM 1365 C CA . THR A 1 173 ? 13.984 -11.351 6.665 1.00 35.78 173 THR A CA 1
ATOM 1366 C C . THR A 1 173 ? 13.898 -12.494 5.679 1.00 35.78 173 THR A C 1
ATOM 1368 O O . THR A 1 173 ? 12.868 -13.166 5.618 1.00 35.78 173 THR A O 1
ATOM 1371 N N . ASP A 1 174 ? 14.932 -12.633 4.852 1.00 36.72 174 ASP A N 1
ATOM 1372 C CA . ASP A 1 174 ? 15.096 -13.718 3.896 1.00 36.72 174 ASP A CA 1
ATOM 1373 C C . ASP A 1 174 ? 14.943 -15.046 4.651 1.00 36.72 174 ASP A C 1
ATOM 1375 O O . ASP A 1 174 ? 15.897 -15.629 5.165 1.00 36.72 174 ASP A O 1
ATOM 1379 N N . ARG A 1 175 ? 13.708 -15.545 4.750 1.00 39.97 175 ARG A N 1
ATOM 1380 C CA . ARG A 1 175 ? 13.424 -16.928 5.119 1.00 39.97 175 ARG A CA 1
ATOM 1381 C C . ARG A 1 175 ? 13.651 -17.770 3.870 1.00 39.97 175 ARG A C 1
ATOM 1383 O O . ARG A 1 175 ? 12.734 -18.356 3.309 1.00 39.97 175 ARG A O 1
ATOM 1390 N N . ARG A 1 176 ? 14.906 -17.787 3.425 1.00 39.88 176 ARG A N 1
ATOM 1391 C CA . ARG A 1 176 ? 15.488 -18.877 2.648 1.00 39.88 176 ARG A CA 1
ATOM 1392 C C . ARG A 1 176 ? 16.501 -19.578 3.536 1.00 39.88 176 ARG A C 1
ATOM 1394 O O . ARG A 1 176 ? 17.708 -19.421 3.389 1.00 39.88 176 ARG A O 1
ATOM 1401 N N . LYS A 1 177 ? 15.969 -20.334 4.484 1.00 40.69 177 LYS A N 1
ATOM 1402 C CA . LYS A 1 177 ? 16.585 -21.558 4.977 1.00 40.69 177 LYS A CA 1
ATOM 1403 C C . LYS A 1 177 ? 15.445 -22.544 5.133 1.00 40.69 177 LYS A C 1
ATOM 1405 O O . LYS A 1 177 ? 14.630 -22.375 6.032 1.00 40.69 177 LYS A O 1
ATOM 1410 N N . GLU A 1 178 ? 15.307 -23.421 4.153 1.00 36.75 178 GLU A N 1
ATOM 1411 C CA . GLU A 1 178 ? 15.546 -24.865 4.284 1.00 36.75 178 GLU A CA 1
ATOM 1412 C C . GLU A 1 178 ? 15.512 -25.506 2.893 1.00 36.75 178 GLU A C 1
ATOM 1414 O O . GLU A 1 178 ? 14.680 -25.078 2.059 1.00 36.75 178 GLU A O 1
#